Protein AF-A0A2E5VQS2-F1 (afdb_monomer_lite)

Foldseek 3Di:
DQAALCPDPLSVVLCVLDDDADDLALQDPVSLVLQCLQEPPVHHHAPAKDFDAAPVSRHTLARMDRGLCRGQNFDPDPCNSHGDPNSSVSNSVSSNVRCVVRVDDPVVVPDQDFANADPALLSQLQVCLVLQAKEKEQEALDPVLSVLLRVQCRVLCPDPLHPPRYHYHYDNDCVSQPQEAPDDNDGFTWIWQRDNRSRHIYTQDTGDSPQGDPRVNVRVSVSRVPHDGDPDDPVRSVVVCVVVVNDDDRPGDRCNCVVVPDPDDDDD

pLDDT: mean 90.67, std 11.98, range [36.94, 98.88]

Sequence (268 aa):
MDRSFLADQDVIAASRQFVCIRLATYEDAAETRLLKNIFAPGGHLENSVFAMLAPDGTTQLVRPGRSPVWAFGGVRGPGINTQPVASIKKMAHAMRAIARQYPGSKQARSRVAPLPYLSDLRLALNVAAADRQALVVVYSRDARQRRNMEQALSPVAWSDAIVGRAQFVAANDPEHFSAVRGFQARPGFIVIQPGTFGLTGRVISSGDPETTGDQLQKFLSRALGRHQPSRLTYTQHGQAGRRAGARWQSKTPNTDRLNRGRPRRPRR

Secondary structure (DSSP, 8-state):
--BSGGG-HHHHHHHTTS------TTS-HHHHHHHHHHH-TTSPPPS--B--B-TTS-SBSS--BSSTHHHH----S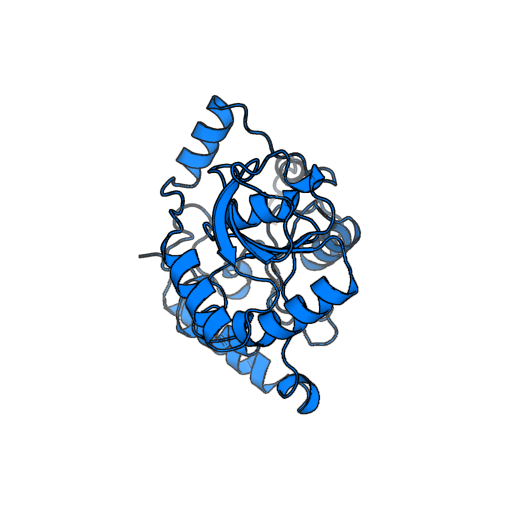TTTTB--HHHHHHHHHHHHHHHHH----HHHHTSPPPP-B-SSHHHHHHHHHHTT-EEEEEE-SSHHHHHHHHHHHHHHHTSTTTTTSEEEEEE--GGGGTTEET--SSSEEEEEEE-TTSS-EEEEEEE-TT--HHHHHHHHHHHHHT-------HHHHHHHHHHTT-----SS---TTGGGGSPPPPP-

Radius of gyration: 19.86 Å; chains: 1; bounding box: 47×36×56 Å

Structure (mmCIF, N/CA/C/O backbone):
data_AF-A0A2E5VQS2-F1
#
_entry.id   AF-A0A2E5VQS2-F1
#
loop_
_atom_site.group_PDB
_atom_site.id
_atom_site.type_symbol
_atom_site.label_atom_id
_atom_site.label_alt_id
_atom_site.label_comp_id
_atom_site.label_asym_id
_atom_site.label_entity_id
_atom_site.label_seq_id
_atom_site.pdbx_PDB_ins_code
_atom_site.Cartn_x
_atom_site.Cartn_y
_atom_site.Cartn_z
_atom_site.occupancy
_atom_site.B_iso_or_equiv
_atom_site.auth_seq_id
_atom_site.auth_comp_id
_atom_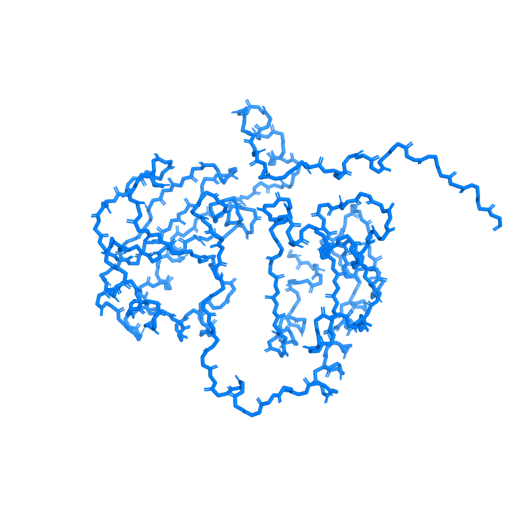site.auth_asym_id
_atom_site.auth_atom_id
_atom_site.pdbx_PDB_model_num
ATOM 1 N N . MET A 1 1 ? -5.901 -12.217 -17.500 1.00 50.94 1 MET A N 1
ATOM 2 C CA . MET A 1 1 ? -5.178 -12.268 -16.210 1.00 50.94 1 MET A CA 1
ATOM 3 C C . MET A 1 1 ? -4.002 -11.310 -16.313 1.00 50.94 1 MET A C 1
ATOM 5 O O . MET A 1 1 ? -3.381 -11.302 -17.371 1.00 50.94 1 MET A O 1
ATOM 9 N N . ASP A 1 2 ? -3.767 -10.459 -15.311 1.00 73.75 2 ASP A N 1
ATOM 10 C CA . ASP A 1 2 ? -2.593 -9.573 -15.304 1.00 73.75 2 ASP A CA 1
ATOM 11 C C . ASP A 1 2 ? -1.318 -10.430 -15.321 1.00 73.75 2 ASP A C 1
ATOM 13 O O . ASP A 1 2 ? -1.211 -11.386 -14.558 1.00 73.75 2 ASP A O 1
ATOM 17 N N . ARG A 1 3 ? -0.401 -10.134 -16.245 1.00 80.19 3 ARG A N 1
ATOM 18 C CA . ARG A 1 3 ? 0.913 -10.784 -16.382 1.00 80.19 3 ARG A CA 1
ATOM 19 C C . ARG A 1 3 ? 2.026 -9.739 -16.261 1.00 80.19 3 ARG A C 1
ATOM 21 O O . ARG A 1 3 ? 3.059 -9.830 -16.926 1.00 80.19 3 ARG A O 1
ATOM 28 N N . SER A 1 4 ? 1.778 -8.680 -15.495 1.00 88.69 4 SER A N 1
ATOM 29 C CA . SER A 1 4 ? 2.795 -7.722 -15.081 1.00 88.69 4 SER A CA 1
ATOM 30 C C . SER A 1 4 ? 3.795 -8.372 -14.118 1.00 88.69 4 SER A C 1
ATOM 32 O O . SER A 1 4 ? 3.515 -9.401 -13.507 1.00 88.69 4 SER A O 1
ATOM 34 N N . PHE A 1 5 ? 4.965 -7.750 -13.950 1.00 92.19 5 PHE A N 1
ATOM 35 C CA . PHE A 1 5 ? 5.983 -8.222 -13.004 1.00 92.19 5 PHE A CA 1
ATOM 36 C C . PHE A 1 5 ? 5.436 -8.427 -11.590 1.00 92.19 5 PHE A C 1
ATOM 38 O O . PHE A 1 5 ? 5.742 -9.423 -10.954 1.00 92.19 5 PHE A O 1
ATOM 45 N N . LEU A 1 6 ? 4.653 -7.468 -11.090 1.00 90.25 6 LEU A N 1
ATOM 46 C CA . LEU A 1 6 ? 4.278 -7.404 -9.675 1.00 90.25 6 LEU A CA 1
ATOM 47 C C . LEU A 1 6 ? 3.054 -8.269 -9.332 1.00 90.25 6 LEU A C 1
ATOM 49 O O . LEU A 1 6 ? 2.729 -8.410 -8.159 1.00 90.25 6 LEU A O 1
ATOM 53 N N . ALA A 1 7 ? 2.389 -8.839 -10.341 1.00 90.06 7 ALA A N 1
ATOM 54 C CA . ALA A 1 7 ? 1.290 -9.788 -10.173 1.00 90.06 7 ALA A CA 1
ATOM 55 C C . ALA A 1 7 ? 1.749 -11.257 -10.261 1.00 90.06 7 ALA A C 1
ATOM 57 O O . ALA A 1 7 ? 0.963 -12.169 -9.995 1.00 90.06 7 ALA A O 1
ATOM 58 N N . ASP A 1 8 ? 3.004 -11.495 -10.650 1.00 94.31 8 ASP A N 1
ATOM 59 C CA . ASP A 1 8 ? 3.559 -12.834 -10.800 1.00 94.31 8 ASP A CA 1
ATOM 60 C C . ASP A 1 8 ? 3.872 -13.486 -9.443 1.00 94.31 8 ASP A C 1
ATOM 62 O O . ASP A 1 8 ? 4.423 -12.852 -8.540 1.00 94.31 8 ASP A O 1
ATOM 66 N N . GLN A 1 9 ? 3.539 -14.771 -9.301 1.00 93.75 9 GLN A N 1
ATOM 67 C CA . GLN A 1 9 ? 3.664 -15.488 -8.029 1.00 93.75 9 GLN A CA 1
ATOM 68 C C . GLN A 1 9 ? 5.121 -15.698 -7.599 1.00 93.75 9 GLN A C 1
ATOM 70 O O . GLN A 1 9 ? 5.411 -15.621 -6.406 1.00 93.75 9 GLN A O 1
ATOM 75 N N . ASP A 1 10 ? 6.051 -15.901 -8.537 1.00 95.06 10 ASP A N 1
ATOM 76 C CA . ASP A 1 10 ? 7.471 -16.043 -8.207 1.00 95.06 10 ASP A CA 1
ATOM 77 C C . ASP A 1 10 ? 8.058 -14.720 -7.711 1.00 95.06 10 ASP A C 1
ATOM 79 O O . ASP A 1 10 ? 8.867 -14.707 -6.775 1.00 95.06 10 ASP A O 1
ATOM 83 N N . VAL A 1 11 ? 7.636 -13.606 -8.316 1.00 96.31 11 VAL A N 1
ATOM 84 C CA . VAL A 1 11 ? 8.027 -12.255 -7.894 1.00 96.31 11 VAL A CA 1
ATOM 85 C C . VAL A 1 11 ? 7.431 -11.917 -6.527 1.00 96.31 11 VAL A C 1
ATOM 87 O O . VAL A 1 11 ? 8.161 -11.430 -5.664 1.00 96.31 11 VAL A O 1
ATOM 90 N N . ILE A 1 12 ? 6.151 -12.224 -6.291 1.00 94.31 12 ILE A N 1
ATOM 91 C CA . ILE A 1 12 ? 5.489 -12.032 -4.989 1.00 94.31 12 ILE A CA 1
ATOM 92 C C . ILE A 1 12 ? 6.167 -12.872 -3.902 1.00 94.31 12 ILE A C 1
ATOM 94 O O . ILE A 1 12 ? 6.431 -12.376 -2.809 1.00 94.31 12 ILE A O 1
ATOM 98 N N . ALA A 1 13 ? 6.486 -14.135 -4.185 1.00 94.00 13 ALA A N 1
ATOM 99 C CA . ALA A 1 13 ? 7.192 -14.988 -3.236 1.00 94.00 13 ALA A CA 1
ATOM 100 C C . ALA A 1 13 ? 8.585 -14.425 -2.915 1.00 94.00 13 ALA A C 1
ATOM 102 O O . ALA A 1 13 ? 8.971 -14.337 -1.748 1.00 94.00 13 ALA A O 1
ATOM 103 N N . ALA A 1 14 ? 9.328 -13.979 -3.934 1.00 95.62 14 ALA A N 1
ATOM 104 C CA . ALA A 1 14 ? 10.640 -13.371 -3.738 1.00 95.62 14 ALA A CA 1
ATOM 105 C C . ALA A 1 14 ? 10.561 -12.041 -2.968 1.00 95.62 14 ALA A C 1
ATOM 107 O O . ALA A 1 14 ? 11.444 -11.757 -2.158 1.00 95.62 14 ALA A O 1
ATOM 108 N N . SER A 1 15 ? 9.507 -11.242 -3.166 1.00 93.94 15 SER A N 1
ATOM 109 C CA . SER A 1 15 ? 9.345 -9.943 -2.502 1.00 93.94 15 SER A CA 1
ATOM 110 C C . SER A 1 15 ? 9.154 -10.057 -0.990 1.00 93.94 15 SER A C 1
ATOM 112 O O . SER A 1 15 ? 9.413 -9.091 -0.284 1.00 93.94 15 SER A O 1
ATOM 114 N N . ARG A 1 16 ? 8.773 -11.231 -0.462 1.00 91.19 16 ARG A N 1
ATOM 115 C CA . ARG A 1 16 ? 8.665 -11.480 0.990 1.00 91.19 16 ARG A CA 1
ATOM 116 C C . ARG A 1 16 ? 9.990 -11.368 1.739 1.00 91.19 16 ARG A C 1
ATOM 118 O O . ARG A 1 16 ? 9.983 -11.230 2.954 1.00 91.19 16 ARG A O 1
ATOM 125 N N . GLN A 1 17 ? 11.112 -11.422 1.026 1.00 91.31 17 GLN A N 1
ATOM 126 C CA . GLN A 1 17 ? 12.448 -11.231 1.593 1.00 91.31 17 GLN A CA 1
ATOM 127 C C . GLN A 1 17 ? 12.911 -9.765 1.544 1.00 91.31 17 GLN A C 1
ATOM 129 O O . GLN A 1 17 ? 14.060 -9.472 1.865 1.00 91.31 17 GLN A O 1
ATOM 134 N N . PHE A 1 18 ? 12.039 -8.846 1.122 1.00 92.00 18 PHE A N 1
ATOM 135 C CA . PHE A 1 18 ? 12.337 -7.427 0.971 1.00 92.00 18 PHE A CA 1
ATOM 136 C C . PHE A 1 18 ? 11.405 -6.579 1.831 1.00 92.00 18 PHE A C 1
ATOM 138 O O . PHE A 1 18 ? 10.239 -6.910 2.039 1.00 92.00 18 PHE A O 1
ATOM 145 N N . VAL A 1 19 ? 11.902 -5.415 2.248 1.00 90.25 19 VAL A N 1
ATOM 146 C CA . VAL A 1 19 ? 11.033 -4.315 2.669 1.00 90.25 19 VAL A CA 1
ATOM 147 C C . VAL A 1 19 ? 10.506 -3.644 1.402 1.00 90.25 19 VAL A C 1
ATOM 149 O O . VAL A 1 19 ? 11.249 -2.978 0.682 1.00 90.25 19 VAL A O 1
ATOM 152 N N . CYS A 1 20 ? 9.226 -3.850 1.097 1.00 91.56 20 CYS A N 1
ATOM 153 C CA . CYS A 1 20 ? 8.567 -3.209 -0.037 1.00 91.56 20 CYS A CA 1
ATOM 154 C C . CYS A 1 20 ? 7.944 -1.879 0.396 1.00 91.56 20 CYS A C 1
ATOM 156 O O . CYS A 1 20 ? 7.087 -1.854 1.276 1.00 91.56 20 CYS A O 1
ATOM 158 N N . ILE A 1 21 ? 8.345 -0.783 -0.250 1.00 90.06 21 ILE A N 1
ATOM 159 C CA . ILE A 1 21 ? 7.853 0.564 0.059 1.00 90.06 21 ILE A CA 1
ATOM 160 C C . ILE A 1 21 ? 6.911 1.018 -1.055 1.00 90.06 21 ILE A C 1
ATOM 162 O O . ILE A 1 21 ? 7.300 1.103 -2.223 1.00 90.06 21 ILE A O 1
ATOM 166 N N . ARG A 1 22 ? 5.662 1.325 -0.692 1.00 89.56 22 ARG A N 1
ATOM 167 C CA . ARG A 1 22 ? 4.705 1.983 -1.584 1.00 89.56 22 ARG A CA 1
ATOM 168 C C . ARG A 1 22 ? 4.979 3.483 -1.565 1.00 89.56 22 ARG A C 1
ATOM 170 O O . ARG A 1 22 ? 4.717 4.138 -0.567 1.00 89.56 22 ARG A O 1
ATOM 177 N N . LEU A 1 23 ? 5.477 4.011 -2.678 1.00 90.06 23 LEU A N 1
ATOM 178 C CA . LEU A 1 23 ? 5.760 5.441 -2.810 1.00 90.06 23 LEU A CA 1
ATOM 179 C C . LEU A 1 23 ? 4.467 6.259 -2.804 1.00 90.06 23 LEU A C 1
ATOM 181 O O . LEU A 1 23 ? 3.504 5.874 -3.475 1.00 90.06 23 LEU A O 1
ATOM 185 N N . ALA A 1 24 ? 4.470 7.401 -2.126 1.00 89.12 24 ALA A N 1
ATOM 186 C CA . ALA A 1 24 ? 3.387 8.381 -2.146 1.00 89.12 24 ALA A CA 1
ATOM 187 C C . ALA A 1 24 ? 3.849 9.644 -2.886 1.00 89.12 24 ALA A C 1
ATOM 189 O O . ALA A 1 24 ? 3.917 10.741 -2.334 1.00 89.12 24 ALA A O 1
ATOM 190 N N . THR A 1 25 ? 4.200 9.470 -4.163 1.00 86.38 25 THR A N 1
ATOM 191 C CA . THR A 1 25 ? 4.884 10.501 -4.947 1.00 86.38 25 THR A CA 1
ATOM 192 C C . THR A 1 25 ? 4.131 11.830 -4.923 1.00 86.38 25 THR A C 1
ATOM 194 O O . THR A 1 25 ? 2.934 11.887 -5.195 1.00 86.38 25 THR A O 1
ATOM 197 N N . TYR A 1 26 ? 4.876 12.901 -4.639 1.00 90.75 26 TYR A N 1
ATOM 198 C CA . TYR A 1 26 ? 4.397 14.270 -4.443 1.00 90.75 26 TYR A CA 1
ATOM 199 C C . TYR A 1 26 ? 3.633 14.546 -3.137 1.00 90.75 26 TYR A C 1
ATOM 201 O O . TYR A 1 26 ? 3.193 15.679 -2.939 1.00 90.75 26 TYR A O 1
ATOM 209 N N . GLU A 1 27 ? 3.510 13.587 -2.222 1.00 93.50 27 GLU A N 1
ATOM 210 C CA . GLU A 1 27 ? 2.835 13.788 -0.930 1.00 93.50 27 GLU A CA 1
ATOM 211 C C . GLU A 1 27 ? 3.801 14.132 0.207 1.00 93.50 27 GLU A C 1
ATOM 213 O O . GLU A 1 27 ? 3.378 14.686 1.218 1.00 93.50 27 GLU A O 1
ATOM 218 N N . ASP A 1 28 ? 5.098 13.874 0.029 1.00 92.69 28 ASP A N 1
ATOM 219 C CA . ASP A 1 28 ? 6.142 14.260 0.974 1.00 92.69 28 ASP A CA 1
ATOM 220 C C . ASP A 1 28 ? 7.368 14.849 0.257 1.00 92.69 28 ASP A C 1
ATOM 222 O O . ASP A 1 28 ? 7.822 14.362 -0.787 1.00 92.69 28 ASP A O 1
ATOM 226 N N . ALA A 1 29 ? 7.912 15.933 0.812 1.00 91.25 29 ALA A N 1
ATOM 227 C CA . ALA A 1 29 ? 9.032 16.647 0.209 1.00 91.25 29 ALA A CA 1
ATOM 228 C C . ALA A 1 29 ? 10.364 15.892 0.363 1.00 91.25 29 ALA A C 1
ATOM 230 O O . ALA A 1 29 ? 11.220 15.988 -0.521 1.00 91.25 29 ALA A O 1
ATOM 231 N N . ALA A 1 30 ? 10.559 15.152 1.459 1.00 92.00 30 ALA A N 1
ATOM 232 C CA . ALA A 1 30 ? 11.761 14.352 1.670 1.00 92.00 30 ALA A CA 1
ATOM 233 C C . ALA A 1 30 ? 11.760 13.110 0.767 1.00 92.00 30 ALA A C 1
ATOM 235 O O . ALA A 1 30 ? 12.761 12.869 0.090 1.00 92.00 30 ALA A O 1
ATOM 236 N N . GLU A 1 31 ? 10.627 12.407 0.655 1.00 90.81 31 GLU A N 1
ATOM 237 C CA . GLU A 1 31 ? 10.431 11.318 -0.310 1.00 90.81 31 GLU A CA 1
ATOM 238 C C . GLU A 1 31 ? 10.684 11.827 -1.734 1.00 90.81 31 GLU A C 1
ATOM 240 O O . GLU A 1 31 ? 11.472 11.246 -2.477 1.00 90.81 31 GLU A O 1
ATOM 245 N N . THR A 1 32 ? 10.112 12.980 -2.097 1.00 89.69 32 THR A N 1
ATOM 246 C CA . THR A 1 32 ? 10.328 13.602 -3.413 1.00 89.69 32 THR A CA 1
ATOM 247 C C . THR A 1 32 ? 11.816 13.823 -3.702 1.00 89.69 32 THR A C 1
ATOM 249 O O . THR A 1 32 ? 12.286 13.494 -4.792 1.00 89.69 32 THR A O 1
ATOM 252 N N . ARG A 1 33 ? 12.587 14.355 -2.742 1.00 89.62 33 ARG A N 1
ATOM 253 C CA . ARG A 1 33 ? 14.040 14.550 -2.904 1.00 89.62 33 ARG A CA 1
ATOM 254 C C . ARG A 1 33 ? 14.783 13.224 -3.061 1.00 89.62 33 ARG A C 1
ATOM 256 O O . ARG A 1 33 ? 15.612 13.107 -3.961 1.00 89.62 33 ARG A O 1
ATOM 263 N N . LEU A 1 34 ? 14.458 12.230 -2.237 1.00 90.25 34 LEU A N 1
ATOM 264 C CA . LEU A 1 34 ? 15.060 10.900 -2.309 1.00 90.25 34 LEU A CA 1
ATOM 265 C C . LEU A 1 34 ? 14.818 10.251 -3.679 1.00 90.25 34 LEU A C 1
ATOM 267 O O . LEU A 1 34 ? 15.758 9.807 -4.336 1.00 90.25 34 LEU A O 1
ATOM 271 N N . LEU A 1 35 ? 13.573 10.261 -4.157 1.00 90.38 35 LEU A N 1
ATOM 272 C CA . LEU A 1 35 ? 13.204 9.664 -5.440 1.00 90.38 35 LEU A CA 1
ATOM 273 C C . LEU A 1 35 ? 13.877 10.357 -6.631 1.00 90.38 35 LEU A C 1
ATOM 275 O O . LEU A 1 35 ? 14.270 9.688 -7.591 1.00 90.38 35 LEU A O 1
ATOM 279 N N . LYS A 1 36 ? 14.071 11.681 -6.560 1.00 88.69 36 LYS A N 1
ATOM 280 C CA . LYS A 1 36 ? 14.864 12.414 -7.558 1.00 88.69 36 LYS A CA 1
ATOM 281 C C . LYS A 1 36 ? 16.308 11.934 -7.579 1.00 88.69 36 LYS A C 1
ATOM 283 O O . LYS A 1 36 ? 16.824 11.680 -8.660 1.00 88.69 36 LYS A O 1
ATOM 288 N N . ASN A 1 37 ? 16.937 11.752 -6.422 1.00 87.81 37 ASN A N 1
ATOM 289 C CA . ASN A 1 37 ? 18.318 11.267 -6.359 1.00 87.81 37 ASN A CA 1
ATOM 290 C C . ASN A 1 37 ? 18.464 9.841 -6.911 1.00 87.81 37 ASN A C 1
ATOM 292 O O . ASN A 1 37 ? 19.500 9.508 -7.476 1.00 87.81 37 ASN A O 1
ATOM 296 N N . ILE A 1 38 ? 17.421 9.015 -6.801 1.00 88.62 38 ILE A N 1
ATOM 297 C CA . ILE A 1 38 ? 17.436 7.644 -7.319 1.00 88.62 38 ILE A CA 1
ATOM 298 C C . ILE A 1 38 ? 17.288 7.606 -8.846 1.00 88.62 38 ILE A C 1
ATOM 300 O O . ILE A 1 38 ? 18.055 6.917 -9.515 1.00 88.62 38 ILE A O 1
ATOM 304 N N . PHE A 1 39 ? 16.297 8.304 -9.410 1.00 84.38 39 PHE A N 1
ATOM 305 C CA . PHE A 1 39 ? 15.898 8.104 -10.813 1.00 84.38 39 PHE A CA 1
ATOM 306 C C . PHE A 1 39 ? 15.994 9.352 -11.704 1.00 84.38 39 PHE A C 1
ATOM 308 O O . PHE A 1 39 ? 16.082 9.225 -12.924 1.00 84.38 39 PHE A O 1
ATOM 315 N N . ALA A 1 40 ? 16.027 10.555 -11.134 1.00 80.06 40 ALA A N 1
ATOM 316 C CA . ALA A 1 40 ? 16.124 11.799 -11.896 1.00 80.06 40 ALA A CA 1
ATOM 317 C C . ALA A 1 40 ? 17.138 12.807 -11.307 1.00 80.06 40 ALA A C 1
ATOM 319 O O . ALA A 1 40 ? 16.746 13.948 -11.021 1.00 80.06 40 ALA A O 1
ATOM 320 N N . PRO A 1 41 ? 18.433 12.450 -11.134 1.00 75.62 41 PRO A N 1
ATOM 321 C CA . PRO A 1 41 ? 19.441 13.405 -10.671 1.00 75.62 41 PRO A CA 1
ATOM 322 C C . PRO A 1 41 ? 19.500 14.626 -11.600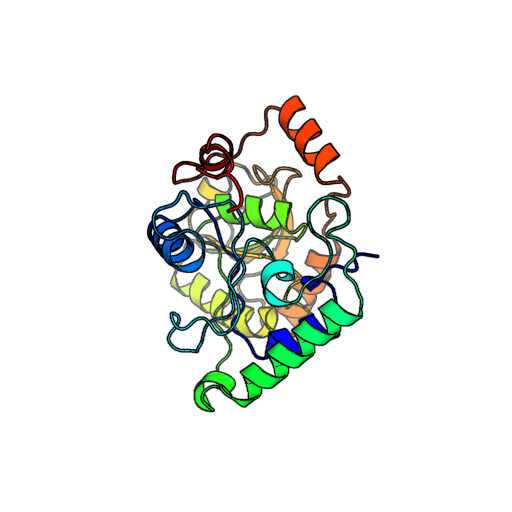 1.00 75.62 41 PRO A C 1
ATOM 324 O O . PRO A 1 41 ? 19.626 14.487 -12.816 1.00 75.62 41 PRO A O 1
ATOM 327 N N . GLY A 1 42 ? 19.342 15.831 -11.044 1.00 73.56 42 GLY A N 1
ATOM 328 C CA . GLY A 1 42 ? 19.294 17.080 -11.824 1.00 73.56 42 GLY A CA 1
ATOM 329 C C . GLY A 1 42 ? 18.058 17.247 -12.731 1.00 73.56 42 GLY A C 1
ATOM 330 O O . GLY A 1 42 ? 18.007 18.170 -13.545 1.00 73.56 42 GLY A O 1
ATOM 331 N N . GLY A 1 43 ? 17.061 16.362 -12.623 1.00 79.00 43 GLY A N 1
ATOM 332 C CA . GLY A 1 43 ? 15.820 16.389 -13.401 1.00 79.00 43 GLY A CA 1
ATOM 333 C C . GLY A 1 43 ? 14.576 16.722 -12.573 1.00 79.00 43 GLY A C 1
ATOM 334 O O . GLY A 1 43 ? 14.647 17.047 -11.384 1.00 79.00 43 GLY A O 1
ATOM 335 N N . HIS A 1 44 ? 13.409 16.629 -13.213 1.00 82.19 44 HIS A N 1
ATOM 336 C CA . HIS A 1 44 ? 12.119 16.635 -12.523 1.00 82.19 44 HIS A CA 1
ATOM 337 C C . HIS A 1 44 ? 11.734 15.217 -12.102 1.00 82.19 44 HIS A C 1
ATOM 339 O O . HIS A 1 44 ? 12.021 14.262 -12.826 1.00 82.19 44 HIS A O 1
ATOM 345 N N . LEU A 1 45 ? 11.083 15.093 -10.942 1.00 82.88 45 LEU A N 1
ATOM 346 C CA . LEU A 1 45 ? 10.583 13.807 -10.472 1.00 82.88 45 LEU A CA 1
ATOM 347 C C . LEU A 1 45 ? 9.454 13.338 -11.386 1.00 82.88 45 LEU A C 1
ATOM 349 O O . LEU A 1 45 ? 8.562 14.113 -11.726 1.00 82.88 45 LEU A O 1
ATOM 353 N N . GLU A 1 46 ? 9.471 12.062 -11.734 1.00 79.62 46 GLU A N 1
ATOM 354 C CA . GLU A 1 46 ? 8.400 11.427 -12.492 1.00 79.62 46 GLU A CA 1
ATOM 355 C C . GLU A 1 46 ? 7.466 10.662 -11.557 1.00 79.62 46 GLU A C 1
ATOM 357 O O . GLU A 1 46 ? 7.874 10.206 -10.490 1.00 79.62 46 GLU A O 1
ATOM 362 N N . ASN A 1 47 ? 6.215 10.474 -11.977 1.00 76.81 47 ASN A N 1
ATOM 363 C CA . ASN A 1 47 ? 5.152 9.901 -11.139 1.00 76.81 47 ASN A CA 1
ATOM 364 C C . ASN A 1 47 ? 5.325 8.394 -10.825 1.00 76.81 47 ASN A C 1
ATOM 366 O O . ASN A 1 47 ? 4.397 7.724 -10.378 1.00 76.81 47 ASN A O 1
ATOM 370 N N . SER A 1 48 ? 6.468 7.793 -11.160 1.00 83.56 48 SER A N 1
ATOM 371 C CA . SER A 1 48 ? 6.760 6.386 -10.875 1.00 83.56 48 SER A CA 1
ATOM 372 C C . SER A 1 48 ? 8.264 6.173 -10.807 1.00 83.56 48 SER A C 1
ATOM 374 O O . SER A 1 48 ? 8.978 6.537 -11.742 1.00 83.56 48 SER A O 1
ATOM 376 N N . VAL A 1 49 ? 8.721 5.530 -9.735 1.00 90.62 49 VAL A N 1
ATOM 377 C CA . VAL A 1 49 ? 10.107 5.098 -9.559 1.00 90.62 49 VAL A CA 1
ATOM 378 C C . VAL A 1 49 ? 10.114 3.637 -9.127 1.00 90.62 49 VAL A C 1
ATOM 380 O O . VAL A 1 49 ? 9.356 3.223 -8.256 1.00 90.62 49 VAL A O 1
ATOM 383 N N . PHE A 1 50 ? 10.981 2.860 -9.757 1.00 93.69 50 PHE A N 1
ATOM 384 C CA . PHE A 1 50 ? 11.333 1.502 -9.392 1.00 93.69 50 PHE A CA 1
ATOM 385 C C . PHE A 1 50 ? 12.835 1.458 -9.137 1.00 93.69 50 PHE A C 1
ATOM 387 O O . PHE A 1 50 ? 13.624 1.867 -9.993 1.00 93.69 50 PHE A O 1
ATOM 394 N N . ALA A 1 51 ? 13.215 0.935 -7.979 1.00 95.31 51 ALA A N 1
ATOM 395 C CA . ALA A 1 51 ? 14.590 0.653 -7.612 1.00 95.31 51 ALA A CA 1
ATOM 396 C C . ALA A 1 51 ? 14.617 -0.520 -6.629 1.00 95.31 51 ALA A C 1
ATOM 398 O O . ALA A 1 51 ? 13.629 -0.801 -5.951 1.00 95.31 51 ALA A O 1
ATOM 399 N N . MET A 1 52 ? 15.763 -1.186 -6.548 1.00 96.75 52 MET A N 1
ATOM 400 C CA . MET A 1 52 ? 16.088 -2.112 -5.468 1.00 96.75 52 MET A CA 1
ATOM 401 C C . MET A 1 52 ? 17.365 -1.593 -4.831 1.00 96.75 52 MET A C 1
ATOM 403 O O . MET A 1 52 ? 18.337 -1.347 -5.547 1.00 96.75 52 MET A O 1
ATOM 407 N N . LEU A 1 53 ? 17.332 -1.374 -3.522 1.00 95.69 53 LEU A N 1
ATOM 408 C CA . LEU A 1 53 ? 18.423 -0.760 -2.774 1.00 95.69 53 LEU A CA 1
ATOM 409 C C . LEU A 1 53 ? 19.014 -1.773 -1.794 1.00 95.69 53 LEU A C 1
ATOM 411 O O . LEU A 1 53 ? 18.315 -2.689 -1.352 1.00 95.69 53 LEU A O 1
ATOM 415 N N . ALA A 1 54 ? 20.292 -1.611 -1.466 1.00 95.31 54 ALA A N 1
ATOM 416 C CA . ALA A 1 54 ? 20.922 -2.348 -0.382 1.00 95.31 54 ALA A CA 1
ATOM 417 C C . ALA A 1 54 ? 20.328 -1.922 0.977 1.00 95.31 54 ALA A C 1
ATOM 419 O O . ALA A 1 54 ? 19.612 -0.918 1.057 1.00 95.31 54 ALA A O 1
ATOM 420 N N . PRO A 1 55 ? 20.619 -2.653 2.071 1.00 92.12 55 PRO A N 1
ATOM 421 C CA . PRO A 1 55 ? 20.112 -2.312 3.403 1.00 92.12 55 PRO A CA 1
ATOM 422 C C . PRO A 1 55 ? 20.511 -0.920 3.918 1.00 92.12 55 PRO A C 1
ATOM 424 O O . PRO A 1 55 ? 19.871 -0.417 4.835 1.00 92.12 55 PRO A O 1
ATOM 427 N N . ASP A 1 56 ? 21.532 -0.292 3.329 1.00 91.19 56 ASP A N 1
ATOM 428 C CA . ASP A 1 56 ? 21.920 1.099 3.598 1.00 91.19 56 ASP A CA 1
ATOM 429 C C . ASP A 1 56 ? 20.916 2.142 3.062 1.00 91.19 56 ASP A C 1
ATOM 431 O O . ASP A 1 56 ? 21.067 3.335 3.317 1.00 91.19 56 ASP A O 1
ATOM 435 N N . GLY A 1 57 ? 19.909 1.713 2.292 1.00 89.19 57 GLY A N 1
ATOM 436 C CA . GLY A 1 57 ? 18.878 2.573 1.718 1.00 89.19 57 GLY A CA 1
ATOM 437 C C . GLY A 1 57 ? 19.363 3.504 0.604 1.00 89.19 57 GLY A C 1
ATOM 438 O O . GLY A 1 57 ? 18.610 4.386 0.196 1.00 89.19 57 GLY A O 1
ATOM 439 N N . THR A 1 58 ? 20.590 3.337 0.102 1.00 89.44 58 THR A N 1
ATOM 440 C CA . THR A 1 58 ? 21.208 4.265 -0.864 1.00 89.44 58 THR A CA 1
ATOM 441 C C . THR A 1 58 ? 21.900 3.557 -2.027 1.00 89.44 58 THR A C 1
ATOM 443 O O . THR A 1 58 ? 21.793 4.023 -3.165 1.00 89.44 58 THR A O 1
ATOM 446 N N . THR A 1 59 ? 22.544 2.412 -1.794 1.00 94.00 59 THR A N 1
ATOM 447 C CA . THR A 1 59 ? 23.249 1.664 -2.840 1.00 94.00 59 THR A CA 1
ATOM 448 C C . THR A 1 59 ? 22.253 0.992 -3.779 1.00 94.00 59 THR A C 1
ATOM 450 O O . THR A 1 59 ? 21.467 0.139 -3.372 1.00 94.00 59 THR A O 1
ATOM 453 N N . GLN A 1 60 ? 22.289 1.354 -5.061 1.00 95.56 60 GLN A N 1
ATOM 454 C CA . GLN A 1 60 ? 21.409 0.782 -6.082 1.00 95.56 60 GLN A CA 1
ATOM 455 C C . GLN A 1 60 ? 21.891 -0.613 -6.496 1.00 95.56 60 GLN A C 1
ATOM 457 O O . GLN A 1 60 ? 22.991 -0.771 -7.015 1.00 95.56 60 GLN A O 1
ATOM 462 N N . LEU A 1 61 ? 21.042 -1.625 -6.315 1.00 97.12 61 LEU A N 1
ATOM 463 C CA . LEU A 1 61 ? 21.332 -3.021 -6.673 1.00 97.12 61 LEU A CA 1
ATOM 464 C C . LEU A 1 61 ? 20.876 -3.387 -8.088 1.00 97.12 61 LEU A C 1
ATOM 466 O O . LEU A 1 61 ? 21.289 -4.401 -8.646 1.00 97.12 61 LEU A O 1
ATOM 470 N N . VAL A 1 62 ? 19.998 -2.572 -8.671 1.00 96.62 62 VAL A N 1
ATOM 471 C CA . VAL A 1 62 ? 19.532 -2.706 -10.053 1.00 96.62 62 VAL A CA 1
ATOM 472 C C . VAL A 1 62 ? 19.398 -1.328 -10.679 1.00 96.62 62 VAL A C 1
ATOM 474 O O . VAL A 1 62 ? 19.237 -0.333 -9.974 1.00 96.62 62 VAL A O 1
ATOM 477 N N . ARG A 1 63 ? 19.391 -1.270 -12.015 1.00 95.06 63 ARG A N 1
ATOM 478 C CA . ARG A 1 63 ? 19.160 -0.019 -12.741 1.00 95.06 63 ARG A CA 1
ATOM 479 C C . ARG A 1 63 ? 17.794 0.581 -12.357 1.00 95.06 63 ARG A C 1
ATOM 481 O O . ARG A 1 63 ? 16.775 -0.048 -12.664 1.00 95.06 63 ARG A O 1
ATOM 488 N N . PRO A 1 64 ? 17.744 1.787 -11.763 1.00 93.38 64 PRO A N 1
ATOM 489 C CA . PRO A 1 64 ? 16.487 2.440 -11.438 1.00 93.38 64 PRO A CA 1
ATOM 490 C C . PRO A 1 64 ? 15.757 2.885 -12.708 1.00 93.38 64 PRO A C 1
ATOM 492 O O . PRO A 1 64 ? 16.348 3.091 -13.774 1.00 93.38 64 PRO A O 1
ATOM 495 N N . GLY A 1 65 ? 14.441 3.022 -12.601 1.00 91.25 65 GLY A N 1
ATOM 496 C CA . GLY A 1 65 ? 13.580 3.298 -13.741 1.00 91.25 65 GLY A CA 1
ATOM 497 C C . GLY A 1 65 ? 12.179 3.722 -13.341 1.00 91.25 65 GLY A C 1
ATOM 498 O O . GLY A 1 65 ? 11.853 3.780 -12.164 1.00 91.25 65 GLY A O 1
ATOM 499 N N . ARG A 1 66 ? 11.299 3.906 -14.328 1.00 87.38 66 ARG A N 1
ATOM 500 C CA . ARG A 1 66 ? 9.852 4.057 -14.071 1.00 87.38 66 ARG A CA 1
ATOM 501 C C . ARG A 1 66 ? 9.134 2.737 -13.788 1.00 87.38 66 ARG A C 1
ATOM 503 O O . ARG A 1 66 ? 7.968 2.739 -13.413 1.00 87.38 66 ARG A O 1
ATOM 510 N N . SER A 1 67 ? 9.780 1.611 -14.084 1.00 89.94 67 SER A N 1
ATOM 511 C CA . SER A 1 67 ? 9.210 0.271 -13.954 1.00 89.94 67 SER A CA 1
ATOM 512 C C . SER A 1 67 ? 10.316 -0.791 -13.944 1.00 89.94 67 SER A C 1
ATOM 514 O O . SER A 1 67 ? 11.430 -0.504 -14.402 1.00 89.94 67 SER A O 1
ATOM 516 N N . PRO A 1 68 ? 10.013 -2.037 -13.529 1.00 94.44 68 PRO A N 1
ATOM 517 C CA . PRO A 1 68 ? 10.987 -3.133 -13.542 1.00 94.44 68 PRO A CA 1
ATOM 518 C C . PRO A 1 68 ? 11.601 -3.420 -14.922 1.00 94.44 68 PRO A C 1
ATOM 520 O O . PRO A 1 68 ? 12.716 -3.930 -15.012 1.00 94.44 68 PRO A O 1
ATOM 523 N N . VAL A 1 69 ? 10.934 -3.013 -16.010 1.00 94.50 69 VAL A N 1
ATOM 524 C CA . VAL A 1 69 ? 11.422 -3.162 -17.395 1.00 94.50 69 VAL A CA 1
ATOM 525 C C . VAL A 1 69 ? 12.789 -2.505 -17.612 1.00 94.50 69 VAL A C 1
ATOM 527 O O . VAL A 1 69 ? 13.555 -2.915 -18.482 1.00 94.50 69 VAL A O 1
ATOM 530 N N . TRP A 1 70 ? 13.117 -1.469 -16.838 1.00 92.56 70 TRP A N 1
ATOM 531 C CA . TRP A 1 70 ? 14.409 -0.790 -16.932 1.00 92.56 70 TRP A CA 1
ATOM 532 C C . TRP A 1 70 ? 15.576 -1.653 -16.447 1.00 92.56 70 TRP A C 1
ATOM 534 O O . TRP A 1 70 ? 16.660 -1.559 -17.022 1.00 92.56 70 TRP A O 1
ATOM 544 N N . ALA A 1 71 ? 15.346 -2.510 -15.453 1.00 95.88 71 ALA A N 1
ATOM 545 C CA . ALA A 1 71 ? 16.342 -3.433 -14.917 1.00 95.88 71 ALA A CA 1
ATOM 546 C C . ALA A 1 71 ? 16.307 -4.803 -15.617 1.00 95.88 71 ALA A C 1
ATOM 548 O O . ALA A 1 71 ? 17.348 -5.406 -15.881 1.00 95.88 71 ALA A O 1
ATOM 549 N N . PHE A 1 72 ? 15.112 -5.298 -15.946 1.00 96.81 72 PHE A N 1
ATOM 550 C CA . PHE A 1 72 ? 14.910 -6.699 -16.334 1.00 96.81 72 PHE A CA 1
ATOM 551 C C . PHE A 1 72 ? 14.475 -6.899 -17.795 1.00 96.81 72 PHE A C 1
ATOM 553 O O . PHE A 1 72 ? 14.295 -8.037 -18.232 1.00 96.81 72 PHE A O 1
ATOM 560 N N . GLY A 1 73 ? 14.370 -5.819 -18.576 1.00 94.75 73 GLY A N 1
ATOM 561 C CA . GLY A 1 73 ? 13.852 -5.861 -19.946 1.00 94.75 73 GLY A CA 1
ATOM 562 C C . GLY A 1 73 ? 12.342 -6.112 -19.986 1.00 94.75 73 GLY A C 1
ATOM 563 O O . GLY A 1 73 ? 11.693 -6.174 -18.948 1.00 94.75 73 GLY A O 1
ATOM 564 N N . GLY A 1 74 ? 11.768 -6.218 -21.183 1.00 93.88 74 GLY A N 1
ATOM 565 C CA . GLY A 1 74 ? 10.331 -6.442 -21.372 1.00 93.88 74 GLY A CA 1
ATOM 566 C C . GLY A 1 74 ? 9.631 -5.314 -22.130 1.00 93.88 74 GLY A C 1
ATOM 567 O O . GLY A 1 74 ? 10.264 -4.534 -22.843 1.00 93.88 74 GLY A O 1
ATOM 568 N N . VAL A 1 75 ? 8.309 -5.241 -21.984 1.00 91.44 75 VAL A N 1
ATOM 569 C CA . VAL A 1 75 ? 7.439 -4.348 -22.764 1.00 91.44 75 VAL A CA 1
ATOM 570 C C . VAL A 1 75 ? 7.217 -3.031 -22.022 1.00 91.44 75 VAL A C 1
ATOM 572 O O . VAL A 1 75 ? 6.811 -3.017 -20.858 1.00 91.44 75 VAL A O 1
ATOM 575 N N . ARG A 1 76 ? 7.457 -1.905 -22.708 1.00 87.56 76 ARG A N 1
ATOM 576 C CA . ARG A 1 76 ? 7.178 -0.541 -22.221 1.00 87.56 76 ARG A CA 1
ATOM 577 C C . ARG A 1 76 ? 5.916 0.009 -22.888 1.00 87.56 76 ARG A C 1
ATOM 579 O O . ARG A 1 76 ? 5.700 -0.227 -24.068 1.00 87.56 76 ARG A O 1
ATOM 586 N N . GLY A 1 77 ? 5.151 0.831 -22.168 1.00 79.81 77 GLY A N 1
ATOM 587 C CA . GLY A 1 77 ? 3.988 1.525 -22.733 1.00 79.81 77 GLY A CA 1
ATOM 588 C C . GLY A 1 77 ? 2.760 0.614 -22.877 1.00 79.81 77 GLY A C 1
ATOM 589 O O . GLY A 1 77 ? 2.480 -0.156 -21.954 1.00 79.81 77 GLY A O 1
ATOM 590 N N . PRO A 1 78 ? 1.986 0.712 -23.977 1.00 77.06 78 PRO A N 1
ATOM 591 C CA . PRO A 1 78 ? 0.863 -0.190 -24.226 1.00 77.06 78 PRO A CA 1
ATOM 592 C C . PRO A 1 78 ? 1.299 -1.659 -24.119 1.00 77.06 78 PRO A C 1
ATOM 594 O O . PRO A 1 78 ? 2.320 -2.047 -24.674 1.00 77.06 78 PRO A O 1
ATOM 597 N N . GLY A 1 79 ? 0.550 -2.468 -23.365 1.00 77.06 79 GLY A N 1
ATOM 598 C CA . GLY A 1 79 ? 0.909 -3.868 -23.104 1.00 77.06 79 GLY A CA 1
ATOM 599 C C . GLY A 1 79 ? 1.804 -4.100 -21.880 1.00 77.06 79 GLY A C 1
ATOM 600 O O . GLY A 1 79 ? 2.149 -5.242 -21.607 1.00 77.06 79 GLY A O 1
ATOM 601 N N . ILE A 1 80 ? 2.126 -3.072 -21.079 1.00 82.00 80 ILE A N 1
ATOM 602 C CA . ILE A 1 80 ? 2.937 -3.229 -19.850 1.00 82.00 80 ILE A CA 1
ATOM 603 C C . ILE A 1 80 ? 2.363 -4.244 -18.838 1.00 82.00 80 ILE A C 1
ATOM 605 O O . ILE A 1 80 ? 3.117 -4.820 -18.055 1.00 82.00 80 ILE A O 1
ATOM 609 N N . ASN A 1 81 ? 1.056 -4.517 -18.894 1.00 83.38 81 ASN A N 1
ATOM 610 C CA . ASN A 1 81 ? 0.373 -5.527 -18.073 1.00 83.38 81 ASN A CA 1
ATOM 611 C C . ASN A 1 81 ? 0.600 -6.968 -18.576 1.00 83.38 81 ASN A C 1
ATOM 613 O O . ASN A 1 81 ? -0.045 -7.914 -18.126 1.00 83.38 81 ASN A O 1
ATOM 617 N N . THR A 1 82 ? 1.456 -7.160 -19.578 1.00 90.50 82 THR A N 1
ATOM 618 C CA . THR A 1 82 ? 1.829 -8.471 -20.106 1.00 90.50 82 THR A CA 1
ATOM 619 C C . THR A 1 82 ? 3.310 -8.462 -20.439 1.00 90.50 82 THR A C 1
ATOM 621 O O . THR A 1 82 ? 3.735 -7.983 -21.487 1.00 90.50 82 THR A O 1
ATOM 624 N N . GLN A 1 83 ? 4.109 -8.966 -19.505 1.00 94.56 83 GLN A N 1
ATOM 625 C CA . GLN A 1 83 ? 5.559 -9.005 -19.633 1.00 94.56 83 GLN A CA 1
ATOM 626 C C . GLN A 1 83 ? 6.023 -10.363 -20.166 1.00 94.56 83 GLN A C 1
ATOM 628 O O . GLN A 1 83 ? 5.373 -11.381 -19.907 1.00 94.56 83 GLN A O 1
ATOM 633 N N . PRO A 1 84 ? 7.150 -10.419 -20.899 1.00 95.50 84 PRO A N 1
ATOM 634 C CA . PRO A 1 84 ? 7.729 -11.689 -21.310 1.00 95.50 84 PRO A CA 1
ATOM 635 C C . PRO A 1 84 ? 8.079 -12.539 -20.087 1.00 95.50 84 PRO A C 1
ATOM 637 O O . PRO A 1 84 ? 8.711 -12.052 -19.147 1.00 95.50 84 PRO A O 1
ATOM 640 N N . VAL A 1 85 ? 7.740 -13.830 -20.130 1.00 95.31 85 VAL A N 1
ATOM 641 C CA . VAL A 1 85 ? 8.029 -14.782 -19.040 1.00 95.31 85 VAL A CA 1
ATOM 642 C C . VAL A 1 85 ? 9.518 -14.779 -18.678 1.00 95.31 85 VAL A C 1
ATOM 644 O O . VAL A 1 85 ? 9.868 -14.821 -17.503 1.00 95.31 85 VAL A O 1
ATOM 647 N N . ALA A 1 86 ? 10.406 -14.657 -19.670 1.00 96.56 86 ALA A N 1
ATOM 648 C CA . ALA A 1 86 ? 11.848 -14.566 -19.445 1.00 96.56 86 ALA A CA 1
ATOM 649 C C . ALA A 1 86 ? 12.245 -13.344 -18.592 1.00 96.56 86 ALA A C 1
ATOM 651 O O . ALA A 1 86 ? 13.078 -13.466 -17.696 1.00 96.56 86 ALA A O 1
ATOM 652 N N . SER A 1 87 ? 11.624 -12.181 -18.819 1.00 96.62 87 SER A N 1
ATOM 653 C CA . SER A 1 87 ? 11.874 -10.970 -18.028 1.00 96.62 87 SER A CA 1
ATOM 654 C C . SER A 1 87 ? 11.368 -11.120 -16.594 1.00 96.62 87 SER A C 1
ATOM 656 O O . SER A 1 87 ? 12.084 -10.764 -15.659 1.00 96.62 87 SER A O 1
ATOM 658 N N . ILE A 1 88 ? 10.179 -11.699 -16.407 1.00 96.31 88 ILE A N 1
ATOM 659 C CA . ILE A 1 88 ? 9.612 -11.981 -15.078 1.00 96.31 88 ILE A CA 1
ATOM 660 C C . ILE A 1 88 ? 10.531 -12.927 -14.293 1.00 96.31 88 ILE A C 1
ATOM 662 O O . ILE A 1 88 ? 10.958 -12.597 -13.185 1.00 96.31 88 ILE A O 1
ATOM 666 N N . LYS A 1 89 ? 10.932 -14.054 -14.901 1.00 96.81 89 LYS A N 1
ATOM 667 C CA . LYS A 1 89 ? 11.873 -15.009 -14.293 1.00 96.81 89 LYS A CA 1
ATOM 668 C C . LYS A 1 89 ? 13.209 -14.356 -13.950 1.00 96.81 89 LYS A C 1
ATOM 670 O O . LYS A 1 89 ? 13.762 -14.622 -12.884 1.00 96.81 89 LYS A O 1
ATOM 675 N N . LYS A 1 90 ? 13.714 -13.467 -14.815 1.00 97.94 90 LYS A N 1
ATOM 676 C CA . LYS A 1 90 ? 14.937 -12.698 -14.555 1.00 97.94 90 LYS A CA 1
ATOM 677 C C . LYS A 1 90 ? 14.803 -11.836 -13.297 1.00 97.94 90 LYS A C 1
ATOM 679 O O . LYS A 1 90 ? 15.722 -11.838 -12.482 1.00 97.94 90 LYS A O 1
ATOM 684 N N . MET A 1 91 ? 13.675 -11.143 -13.117 1.00 97.94 91 MET A N 1
ATOM 685 C CA . MET A 1 91 ? 13.408 -10.363 -11.904 1.00 97.94 91 MET A CA 1
ATOM 686 C C . MET A 1 91 ? 13.358 -11.262 -10.667 1.00 97.94 91 MET A C 1
ATOM 688 O O . MET A 1 91 ? 14.103 -11.019 -9.722 1.00 97.94 91 MET A O 1
ATOM 692 N N . ALA A 1 92 ? 12.554 -12.328 -10.683 1.00 97.88 92 ALA A N 1
ATOM 693 C CA . ALA A 1 92 ? 12.432 -13.235 -9.541 1.00 97.88 92 ALA A CA 1
ATOM 694 C C . ALA A 1 92 ? 13.784 -13.861 -9.147 1.00 97.88 92 ALA A C 1
ATOM 696 O O . ALA A 1 92 ? 14.138 -13.904 -7.966 1.00 97.88 92 ALA A O 1
ATOM 697 N N . HIS A 1 93 ? 14.585 -14.291 -10.128 1.00 98.19 93 HIS A N 1
ATOM 698 C CA . HIS A 1 93 ? 15.922 -14.829 -9.879 1.00 98.19 93 HIS A CA 1
ATOM 699 C C . HIS A 1 93 ? 16.867 -13.779 -9.276 1.00 98.19 93 HIS A C 1
ATOM 701 O O . HIS A 1 93 ? 17.545 -14.066 -8.289 1.00 98.19 93 HIS A O 1
ATOM 707 N N . ALA A 1 94 ? 16.875 -12.555 -9.814 1.00 98.19 94 ALA A N 1
ATOM 708 C CA . ALA A 1 94 ? 17.685 -11.462 -9.281 1.00 98.19 94 ALA A CA 1
ATOM 709 C C . ALA A 1 94 ? 17.290 -11.105 -7.840 1.00 98.19 94 ALA A C 1
ATOM 711 O O . ALA A 1 94 ? 18.160 -10.975 -6.984 1.00 98.19 94 ALA A O 1
ATOM 712 N N . MET A 1 95 ? 15.989 -11.032 -7.543 1.00 98.19 95 MET A N 1
ATOM 713 C CA . MET A 1 95 ? 15.482 -10.798 -6.188 1.00 98.19 95 MET A CA 1
ATOM 714 C C . MET A 1 95 ? 15.970 -11.871 -5.207 1.00 98.19 95 MET A C 1
ATOM 716 O O . MET A 1 95 ? 16.474 -11.544 -4.136 1.00 98.19 95 MET A O 1
ATOM 720 N N . ARG A 1 96 ? 15.896 -13.154 -5.584 1.00 97.62 96 ARG A N 1
ATOM 721 C CA . ARG A 1 96 ? 16.400 -14.265 -4.755 1.00 97.62 96 ARG A CA 1
ATOM 722 C C . ARG A 1 96 ? 17.919 -14.218 -4.574 1.00 97.62 96 ARG A C 1
ATOM 724 O O . ARG A 1 96 ? 18.422 -14.579 -3.514 1.00 97.62 96 ARG A O 1
ATOM 731 N N . ALA A 1 97 ? 18.670 -13.803 -5.593 1.00 97.75 97 ALA A N 1
ATOM 732 C CA . ALA A 1 97 ? 20.119 -13.631 -5.487 1.00 97.75 97 ALA A CA 1
ATOM 733 C C . ALA A 1 97 ? 20.484 -12.488 -4.526 1.00 97.75 97 ALA A C 1
ATOM 735 O O . ALA A 1 97 ? 21.300 -12.690 -3.631 1.00 97.75 97 ALA A O 1
ATOM 736 N N . ILE A 1 98 ? 19.814 -11.339 -4.649 1.00 97.19 98 ILE A N 1
ATOM 737 C CA . ILE A 1 98 ? 19.980 -10.188 -3.753 1.00 97.19 98 ILE A CA 1
ATOM 738 C C . ILE A 1 98 ? 19.638 -10.572 -2.307 1.00 97.19 98 ILE A C 1
ATOM 740 O O . ILE A 1 98 ? 20.436 -10.333 -1.407 1.00 97.19 98 ILE A O 1
ATOM 744 N N . ALA A 1 99 ? 18.503 -11.233 -2.069 1.00 94.75 99 ALA A N 1
ATOM 745 C CA . ALA A 1 99 ? 18.101 -11.644 -0.721 1.00 94.75 99 ALA A CA 1
ATOM 746 C C . ALA A 1 99 ? 19.119 -12.589 -0.049 1.00 94.75 99 ALA A C 1
ATOM 748 O O . ALA A 1 99 ? 19.296 -12.547 1.166 1.00 94.75 99 ALA A O 1
ATOM 749 N N . ARG A 1 100 ? 19.828 -13.420 -0.830 1.00 95.19 100 ARG A N 1
ATOM 750 C CA . ARG A 1 100 ? 20.920 -14.266 -0.315 1.00 95.19 100 ARG A CA 1
ATOM 751 C C . ARG A 1 100 ? 22.162 -13.463 0.071 1.00 95.19 100 ARG A C 1
ATOM 753 O O . ARG A 1 100 ? 22.823 -13.827 1.035 1.00 95.19 100 ARG A O 1
ATOM 760 N N . GLN A 1 101 ? 22.468 -12.392 -0.660 1.00 95.81 101 GLN A N 1
ATOM 761 C CA . GLN A 1 101 ? 23.582 -11.490 -0.343 1.00 95.81 101 GLN A CA 1
ATOM 762 C C . GLN A 1 101 ? 23.282 -10.615 0.882 1.00 95.81 101 GLN A C 1
ATOM 764 O O . GLN A 1 101 ? 24.189 -10.284 1.640 1.00 95.81 101 GLN A O 1
ATOM 769 N N . TYR A 1 102 ? 22.006 -10.290 1.106 1.00 93.06 102 TYR A N 1
ATOM 770 C CA . TYR A 1 102 ? 21.546 -9.442 2.205 1.00 93.06 102 TYR A CA 1
ATOM 771 C C . TYR A 1 102 ? 20.473 -10.154 3.045 1.00 93.06 102 TYR A C 1
ATOM 773 O O . TYR A 1 102 ? 19.304 -9.771 3.004 1.00 93.06 102 TYR A O 1
ATOM 781 N N . PRO A 1 103 ? 20.833 -11.178 3.843 1.00 85.38 103 PRO A N 1
ATOM 782 C CA . PRO A 1 103 ? 19.853 -11.989 4.567 1.00 85.38 103 PRO A CA 1
ATOM 783 C C . PRO A 1 103 ? 19.065 -11.208 5.640 1.00 85.38 103 PRO A C 1
ATOM 785 O O . PRO A 1 103 ? 18.030 -11.680 6.109 1.00 85.38 103 PRO A O 1
ATOM 788 N N . GLY A 1 104 ? 19.506 -10.017 6.043 1.00 79.69 104 GLY A N 1
ATOM 789 C CA . GLY A 1 104 ? 18.929 -9.299 7.181 1.00 79.69 104 GLY A CA 1
ATOM 790 C C . GLY A 1 104 ? 19.292 -9.953 8.521 1.00 79.69 104 GLY A C 1
ATOM 791 O O . GLY A 1 104 ? 19.737 -11.102 8.584 1.00 79.69 104 GLY A O 1
ATOM 792 N N . SER A 1 105 ? 19.145 -9.212 9.620 1.00 77.19 105 SER A N 1
ATOM 793 C CA . SER A 1 105 ? 19.527 -9.716 10.944 1.00 77.19 105 SER A CA 1
ATOM 794 C C . SER A 1 105 ? 18.501 -10.716 11.491 1.00 77.19 105 SER A C 1
ATOM 796 O O . SER A 1 105 ? 17.296 -10.592 11.259 1.00 77.19 105 SER A O 1
ATOM 798 N N . LYS A 1 106 ? 18.963 -11.698 12.280 1.00 71.69 106 LYS A N 1
ATOM 799 C CA . LYS A 1 106 ? 18.079 -12.666 12.964 1.00 71.69 106 LYS A CA 1
ATOM 800 C C . LYS A 1 106 ? 17.025 -11.965 13.835 1.00 71.69 106 LYS A C 1
ATOM 802 O O . LYS A 1 106 ? 15.873 -12.378 13.846 1.00 71.69 106 LYS A O 1
ATOM 807 N N . GLN A 1 107 ? 17.410 -10.872 14.494 1.00 68.56 107 GLN A N 1
ATOM 808 C CA . GLN A 1 107 ? 16.529 -10.068 15.344 1.00 68.56 107 GLN A CA 1
ATOM 809 C C . GLN A 1 107 ? 15.470 -9.287 14.548 1.00 68.56 107 GLN A C 1
ATOM 811 O O . GLN A 1 107 ? 14.357 -9.099 15.030 1.00 68.56 107 GLN A O 1
ATOM 816 N N . ALA A 1 108 ? 15.788 -8.835 13.330 1.00 69.94 108 ALA A N 1
ATOM 817 C CA . ALA A 1 108 ? 14.800 -8.200 12.458 1.00 69.94 108 ALA A CA 1
ATOM 818 C C . ALA A 1 108 ? 13.755 -9.213 11.967 1.00 69.94 108 ALA A C 1
ATOM 820 O O . ALA A 1 108 ? 12.577 -8.886 11.899 1.00 69.94 108 ALA A O 1
ATOM 821 N N . ARG A 1 109 ? 14.171 -10.458 11.697 1.00 67.19 109 ARG A N 1
ATOM 822 C CA . ARG A 1 109 ? 13.278 -11.540 11.248 1.00 67.19 109 ARG A CA 1
ATOM 823 C C . ARG A 1 109 ? 12.313 -12.037 12.331 1.00 67.19 109 ARG A C 1
ATOM 825 O O . ARG A 1 109 ? 11.274 -12.586 11.989 1.00 67.19 109 ARG A O 1
ATOM 832 N N . SER A 1 110 ? 12.648 -11.875 13.613 1.00 62.00 110 SER A N 1
ATOM 833 C CA . SER A 1 110 ? 11.805 -12.317 14.736 1.00 62.00 110 SER A CA 1
ATOM 834 C C . SER A 1 110 ? 10.817 -11.255 15.227 1.00 62.00 110 SER A C 1
ATOM 836 O O . SER A 1 110 ? 9.988 -11.543 16.087 1.00 62.00 110 SER A O 1
ATOM 838 N N . ARG A 1 111 ? 10.916 -10.014 14.737 1.00 74.19 111 ARG A N 1
ATOM 839 C CA . ARG A 1 111 ? 9.998 -8.929 15.096 1.00 74.19 111 ARG A CA 1
ATOM 840 C C . ARG A 1 111 ? 8.840 -8.888 14.111 1.00 74.19 111 ARG A C 1
ATOM 842 O O . ARG A 1 111 ? 9.049 -8.921 12.902 1.00 74.19 111 ARG A O 1
ATOM 849 N N . VAL A 1 112 ? 7.624 -8.747 14.633 1.00 77.00 112 VAL A N 1
ATOM 850 C CA . VAL A 1 112 ? 6.470 -8.404 13.798 1.00 77.00 112 VAL A CA 1
ATOM 851 C C . VAL A 1 112 ? 6.740 -7.031 13.184 1.00 77.00 112 VAL A C 1
ATOM 853 O O . VAL A 1 112 ? 7.018 -6.069 13.904 1.00 77.00 112 VAL A O 1
ATOM 856 N N . ALA A 1 113 ? 6.713 -6.955 11.855 1.00 83.88 113 ALA A N 1
ATOM 857 C CA . ALA A 1 113 ? 6.959 -5.714 11.135 1.00 83.88 113 ALA A CA 1
ATOM 858 C C . ALA A 1 113 ? 5.924 -4.644 11.534 1.00 83.88 113 ALA A C 1
ATOM 860 O O . ALA A 1 113 ? 4.780 -4.986 11.829 1.00 83.88 113 ALA A O 1
ATOM 861 N N . PRO A 1 114 ? 6.283 -3.350 11.559 1.00 87.75 114 PRO A N 1
ATOM 862 C CA . PRO A 1 114 ? 5.309 -2.293 11.822 1.00 87.75 114 PRO A CA 1
ATOM 863 C C . PRO A 1 114 ? 4.206 -2.293 10.758 1.00 87.75 114 PRO A C 1
ATOM 865 O O . PRO A 1 114 ? 4.403 -2.784 9.646 1.00 87.75 114 PRO A O 1
ATOM 868 N N . LEU A 1 115 ? 3.043 -1.726 11.082 1.00 92.88 115 LEU A N 1
ATOM 869 C CA . LEU A 1 115 ? 1.979 -1.561 10.094 1.00 92.88 115 LEU A CA 1
ATOM 870 C C . LEU A 1 115 ? 2.456 -0.645 8.954 1.00 92.88 115 LEU A C 1
ATOM 872 O O . LEU A 1 115 ? 3.056 0.398 9.231 1.00 92.88 115 LEU A O 1
ATOM 876 N N . PRO A 1 116 ? 2.189 -0.996 7.682 1.00 91.88 116 PRO A N 1
ATOM 877 C CA . PRO A 1 116 ? 2.603 -0.200 6.530 1.00 91.88 116 PRO A CA 1
ATOM 878 C C . PRO A 1 116 ? 1.652 0.992 6.345 1.00 91.88 116 PRO A C 1
ATOM 880 O O . PRO A 1 116 ? 0.855 1.037 5.410 1.00 91.88 116 PRO A O 1
ATOM 883 N N . TYR A 1 117 ? 1.681 1.926 7.294 1.00 95.31 117 TYR A N 1
ATOM 884 C CA . TYR A 1 117 ? 0.776 3.066 7.313 1.00 95.31 117 TYR A CA 1
ATOM 885 C C . TYR A 1 117 ? 1.090 4.103 6.244 1.00 95.31 117 TYR A C 1
ATOM 887 O O . TYR A 1 117 ? 2.238 4.472 6.004 1.00 95.31 117 TYR A O 1
ATOM 895 N N . LEU A 1 118 ? 0.014 4.622 5.661 1.00 95.69 118 LEU A N 1
ATOM 896 C CA . LEU A 1 118 ? 0.016 5.862 4.898 1.00 95.69 118 LEU A CA 1
ATOM 897 C C . LEU A 1 118 ? -0.097 7.059 5.852 1.00 95.69 118 LEU A C 1
ATOM 899 O O . LEU A 1 118 ? -0.550 6.917 6.987 1.00 95.69 118 LEU A O 1
ATOM 903 N N . SER A 1 119 ? 0.320 8.244 5.396 1.00 94.06 119 SER A N 1
ATOM 904 C CA . SER A 1 119 ? 0.491 9.410 6.276 1.00 94.06 119 SER A CA 1
ATOM 905 C C . SER A 1 119 ? -0.805 9.916 6.905 1.00 94.06 119 SER A C 1
ATOM 907 O O . SER A 1 119 ? -0.799 10.376 8.042 1.00 94.06 119 SER A O 1
ATOM 909 N N . ASP A 1 120 ? -1.902 9.893 6.148 1.00 96.38 120 ASP A N 1
ATOM 910 C CA . ASP A 1 120 ? -3.195 10.422 6.569 1.00 96.38 120 ASP A CA 1
ATOM 911 C C . ASP A 1 120 ? -4.349 9.773 5.796 1.00 96.38 120 ASP A C 1
ATOM 913 O O . ASP A 1 120 ? -4.156 9.156 4.745 1.00 96.38 120 ASP A O 1
ATOM 917 N N . LEU A 1 121 ? -5.569 9.906 6.330 1.00 97.75 121 LEU A N 1
ATOM 918 C CA . LEU A 1 121 ? -6.769 9.271 5.782 1.00 97.75 121 LEU A CA 1
ATOM 919 C C . LEU A 1 121 ? -7.075 9.726 4.346 1.00 97.75 121 LEU A C 1
ATOM 921 O O . LEU A 1 121 ? -7.502 8.915 3.525 1.00 97.75 121 LEU A O 1
ATOM 925 N N . ARG A 1 122 ? -6.818 10.998 4.015 1.00 96.88 122 ARG A N 1
ATOM 926 C CA . ARG A 1 122 ? -7.046 11.548 2.671 1.00 96.88 122 ARG A CA 1
ATOM 927 C C . ARG A 1 122 ? -6.152 10.845 1.649 1.00 96.88 122 ARG A C 1
ATOM 929 O O . ARG A 1 122 ? -6.649 10.371 0.629 1.00 96.88 122 ARG A O 1
ATOM 936 N N . LEU A 1 123 ? -4.852 10.742 1.929 1.00 97.06 123 LEU A N 1
ATOM 937 C CA . LEU A 1 123 ? -3.917 9.989 1.094 1.00 97.06 123 LEU A CA 1
ATOM 938 C C . LEU A 1 123 ? -4.274 8.501 1.054 1.00 97.06 123 LEU A C 1
ATOM 940 O O . LEU A 1 123 ? -4.249 7.885 -0.012 1.00 97.06 123 LEU A O 1
ATOM 944 N N . ALA A 1 124 ? -4.658 7.930 2.192 1.00 97.75 124 ALA A N 1
ATOM 945 C CA . ALA A 1 124 ? -4.983 6.518 2.284 1.00 97.75 124 ALA A CA 1
ATOM 946 C C . ALA A 1 124 ? -6.192 6.117 1.430 1.00 97.75 124 ALA A C 1
ATOM 948 O O . ALA A 1 124 ? -6.155 5.080 0.767 1.00 97.75 124 ALA A O 1
ATOM 949 N N . LEU A 1 125 ? -7.227 6.960 1.364 1.00 97.94 125 LEU A N 1
ATOM 950 C CA . LEU A 1 125 ? -8.357 6.777 0.448 1.00 97.94 125 LEU A CA 1
ATOM 951 C C . LEU A 1 125 ? -7.910 6.794 -1.018 1.00 97.94 125 LEU A C 1
ATOM 953 O O . LEU A 1 125 ? -8.382 5.979 -1.816 1.00 97.94 125 LEU A O 1
ATOM 957 N N . ASN A 1 126 ? -6.992 7.696 -1.367 1.00 96.38 126 ASN A N 1
ATOM 958 C CA . ASN A 1 126 ? -6.479 7.815 -2.724 1.00 96.38 126 ASN A CA 1
ATOM 959 C C . ASN A 1 126 ? -5.675 6.589 -3.154 1.00 96.38 126 ASN A C 1
ATOM 961 O O . ASN A 1 126 ? -5.970 5.989 -4.190 1.00 96.38 126 ASN A O 1
ATOM 965 N N . VAL A 1 127 ? -4.716 6.178 -2.327 1.00 96.00 127 VAL A N 1
ATOM 966 C CA . VAL A 1 127 ? -3.876 5.006 -2.594 1.00 96.00 127 VAL A CA 1
ATOM 967 C C . VAL A 1 127 ? -4.722 3.735 -2.627 1.00 96.00 127 VAL A C 1
ATOM 969 O O . VAL A 1 127 ? -4.593 2.954 -3.566 1.00 96.00 127 VAL A O 1
ATOM 972 N N . ALA A 1 128 ? -5.653 3.551 -1.683 1.00 97.19 128 ALA A N 1
ATOM 973 C CA . ALA A 1 128 ? -6.548 2.394 -1.682 1.00 97.19 128 ALA A CA 1
ATOM 974 C C . ALA A 1 128 ? -7.402 2.320 -2.959 1.00 97.19 128 ALA A C 1
ATOM 976 O O . ALA A 1 128 ? -7.557 1.242 -3.535 1.00 97.19 128 ALA A O 1
ATOM 977 N N . ALA A 1 129 ? -7.910 3.455 -3.457 1.00 96.31 129 ALA A N 1
ATOM 978 C CA . ALA A 1 129 ? -8.631 3.497 -4.729 1.00 96.31 129 ALA A CA 1
ATOM 979 C C . ALA A 1 129 ? -7.734 3.125 -5.920 1.00 96.31 129 ALA A C 1
ATOM 981 O O . ALA A 1 129 ? -8.145 2.330 -6.771 1.00 96.31 129 ALA A O 1
ATOM 982 N N . ALA A 1 130 ? -6.522 3.688 -5.979 1.00 92.62 130 ALA A N 1
ATOM 983 C CA . ALA A 1 130 ? -5.562 3.458 -7.057 1.00 92.62 130 ALA A CA 1
ATOM 984 C C . ALA A 1 130 ? -5.114 1.990 -7.124 1.00 92.62 130 ALA A C 1
ATOM 986 O O . ALA A 1 130 ? -5.086 1.399 -8.206 1.00 92.62 130 ALA A O 1
ATOM 987 N N . ASP A 1 131 ? -4.861 1.388 -5.963 1.00 92.69 131 ASP A N 1
ATOM 988 C CA . ASP A 1 131 ? -4.433 -0.005 -5.826 1.00 92.69 131 ASP A CA 1
ATOM 989 C C . ASP A 1 131 ? -5.637 -0.977 -5.837 1.00 92.69 131 ASP A C 1
ATOM 991 O O . ASP A 1 131 ? -5.472 -2.195 -5.788 1.00 92.69 131 ASP A O 1
ATOM 995 N N . ARG A 1 132 ? -6.866 -0.447 -5.964 1.00 94.50 132 ARG A N 1
ATOM 996 C CA . ARG A 1 132 ? -8.148 -1.176 -5.964 1.00 94.50 132 ARG A CA 1
ATOM 997 C C . ARG A 1 132 ? -8.371 -2.038 -4.718 1.00 94.50 132 ARG A C 1
ATOM 999 O O . ARG A 1 132 ? -9.046 -3.065 -4.781 1.00 94.50 132 ARG A O 1
ATOM 1006 N N . GLN A 1 133 ? -7.874 -1.603 -3.575 1.00 96.69 133 GLN A N 1
ATOM 1007 C CA . GLN A 1 133 ? -7.992 -2.300 -2.298 1.00 96.69 133 GLN A CA 1
ATOM 1008 C C . GLN A 1 133 ? -8.985 -1.601 -1.369 1.00 96.69 133 GLN A C 1
ATOM 1010 O O . GLN A 1 133 ? -9.375 -0.455 -1.592 1.00 96.69 133 GLN A O 1
ATOM 1015 N N . ALA A 1 134 ? -9.411 -2.304 -0.322 1.00 98.06 134 ALA A N 1
ATOM 1016 C CA . ALA A 1 134 ? -10.077 -1.657 0.798 1.00 98.06 134 ALA A CA 1
ATOM 1017 C C . ALA A 1 134 ? -9.048 -0.937 1.679 1.00 98.06 134 ALA A C 1
ATOM 1019 O O . ALA A 1 134 ? -7.858 -1.265 1.674 1.00 98.06 134 ALA A O 1
ATOM 1020 N N . LEU A 1 135 ? -9.532 0.018 2.463 1.00 98.69 135 LEU A N 1
ATOM 1021 C CA . LEU A 1 135 ? -8.749 0.728 3.461 1.00 98.69 135 LEU A CA 1
ATOM 1022 C C . LEU A 1 135 ? -9.158 0.267 4.861 1.00 98.69 135 LEU A C 1
ATOM 1024 O O . LEU A 1 135 ? -10.337 0.314 5.203 1.00 98.69 135 LEU A O 1
ATOM 1028 N N . VAL A 1 136 ? -8.192 -0.152 5.672 1.00 98.69 136 VAL A N 1
ATOM 1029 C CA . VAL A 1 136 ? -8.371 -0.432 7.099 1.00 98.69 136 VAL A CA 1
ATOM 1030 C C . VAL A 1 136 ? -7.864 0.769 7.890 1.00 98.69 136 VAL A C 1
ATOM 1032 O O . VAL A 1 136 ? -6.704 1.161 7.770 1.00 98.69 136 VAL A O 1
ATOM 1035 N N . VAL A 1 137 ? -8.737 1.347 8.706 1.00 98.75 137 VAL A N 1
ATOM 1036 C CA . VAL A 1 137 ? -8.416 2.457 9.598 1.00 98.75 137 VAL A CA 1
ATOM 1037 C C . VAL A 1 137 ? -8.435 1.970 11.038 1.00 98.75 137 VAL A C 1
ATOM 1039 O O . VAL A 1 137 ? -9.432 1.404 11.488 1.00 98.75 137 VAL A O 1
ATOM 1042 N N . VAL A 1 138 ? -7.354 2.223 11.770 1.00 98.56 138 VAL A N 1
ATOM 1043 C CA . VAL A 1 138 ? -7.343 2.102 13.230 1.00 98.56 138 VAL A CA 1
ATOM 1044 C C . VAL A 1 138 ? -7.745 3.455 13.797 1.00 98.56 138 VAL A C 1
ATOM 1046 O O . VAL A 1 138 ? -6.960 4.407 13.767 1.00 98.56 138 VAL A O 1
ATOM 1049 N N . TYR A 1 139 ? -8.988 3.558 14.262 1.00 98.62 139 TYR A N 1
ATOM 1050 C CA . TYR A 1 139 ? -9.525 4.804 14.792 1.00 98.62 139 TYR A CA 1
ATOM 1051 C C . TYR A 1 139 ? -9.635 4.755 16.314 1.00 98.62 139 TYR A C 1
ATOM 1053 O O . TYR A 1 139 ? -10.274 3.863 16.864 1.00 98.62 139 TYR A O 1
ATOM 1061 N N . SER A 1 140 ? -9.047 5.743 16.988 1.00 98.38 140 SER A N 1
ATOM 1062 C CA . SER A 1 140 ? -9.396 6.111 18.364 1.00 98.38 140 SER A CA 1
ATOM 1063 C C . SER A 1 140 ? -8.884 7.515 18.685 1.00 98.38 140 SER A C 1
ATOM 1065 O O . SER A 1 140 ? -7.757 7.871 18.319 1.00 98.38 140 SER A O 1
ATOM 1067 N N . ARG A 1 141 ? -9.701 8.300 19.402 1.00 98.06 141 ARG A N 1
ATOM 1068 C CA . ARG A 1 141 ? -9.288 9.589 19.980 1.00 98.06 141 ARG A CA 1
ATOM 1069 C C . ARG A 1 141 ? -8.213 9.404 21.060 1.00 98.06 141 ARG A C 1
ATOM 1071 O O . ARG A 1 141 ? -7.360 10.273 21.213 1.00 98.06 141 ARG A O 1
ATOM 1078 N N . ASP A 1 142 ? -8.218 8.268 21.763 1.00 97.88 142 ASP A N 1
ATOM 1079 C CA . ASP A 1 142 ? -7.205 7.923 22.761 1.00 97.88 142 ASP A CA 1
ATOM 1080 C C . ASP A 1 142 ? -5.987 7.256 22.099 1.00 97.88 142 ASP A C 1
ATOM 1082 O O . ASP A 1 142 ? -6.058 6.164 21.528 1.00 97.88 142 ASP A O 1
ATOM 1086 N N . ALA A 1 143 ? -4.828 7.905 22.217 1.00 97.19 143 ALA A N 1
ATOM 1087 C CA . ALA A 1 143 ? -3.566 7.405 21.687 1.00 97.19 143 ALA A CA 1
ATOM 1088 C C . ALA A 1 143 ? -3.087 6.105 22.356 1.00 97.19 143 ALA A C 1
ATOM 1090 O O . ALA A 1 143 ? -2.336 5.348 21.738 1.00 97.19 143 ALA A O 1
ATOM 1091 N N . ARG A 1 144 ? -3.457 5.826 23.613 1.00 97.62 144 ARG A N 1
ATOM 1092 C CA . ARG A 1 144 ? -3.109 4.562 24.278 1.00 97.62 144 ARG A CA 1
ATOM 1093 C C . ARG A 1 144 ? -3.950 3.418 23.722 1.00 97.62 144 ARG A C 1
ATOM 1095 O O . ARG A 1 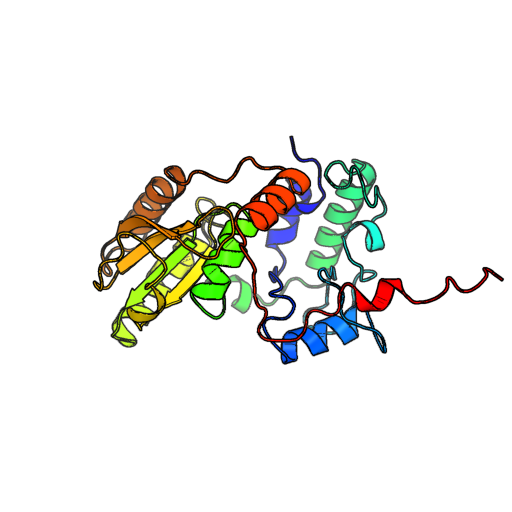144 ? -3.374 2.433 23.269 1.00 97.62 144 ARG A O 1
ATOM 1102 N N . GLN A 1 145 ? -5.272 3.576 23.676 1.00 98.06 145 GLN A N 1
ATOM 1103 C CA . GLN A 1 145 ? -6.160 2.590 23.058 1.00 98.06 145 GLN A CA 1
ATOM 1104 C C . GLN A 1 145 ? -5.774 2.316 21.598 1.00 98.06 145 GLN A C 1
ATOM 1106 O O . GLN A 1 145 ? -5.650 1.157 21.205 1.00 98.06 145 GLN A O 1
ATOM 1111 N N . ARG A 1 146 ? -5.489 3.364 20.810 1.00 97.50 146 ARG A N 1
ATOM 1112 C CA . ARG A 1 146 ? -5.050 3.201 19.416 1.00 97.50 146 ARG A CA 1
ATOM 1113 C C . ARG A 1 146 ? -3.773 2.367 19.296 1.00 97.50 146 ARG A C 1
ATOM 1115 O O . ARG A 1 146 ? -3.711 1.476 18.458 1.00 97.50 146 ARG A O 1
ATOM 1122 N N . ARG A 1 147 ? -2.777 2.607 20.158 1.00 96.44 147 ARG A N 1
ATOM 1123 C CA . ARG A 1 147 ? -1.526 1.826 20.177 1.00 96.44 147 ARG A CA 1
ATOM 1124 C C . ARG A 1 147 ? -1.760 0.353 20.514 1.00 96.44 147 ARG A C 1
ATOM 1126 O O . ARG A 1 147 ? -1.132 -0.507 19.907 1.00 96.44 147 ARG A O 1
ATOM 1133 N N . ASN A 1 148 ? -2.683 0.047 21.424 1.00 96.94 148 ASN A N 1
ATOM 1134 C CA . ASN A 1 148 ? -3.042 -1.341 21.730 1.00 96.94 148 ASN A CA 1
ATOM 1135 C C . ASN A 1 148 ? -3.687 -2.032 20.515 1.00 96.94 148 ASN A C 1
ATOM 1137 O O . ASN A 1 148 ? -3.335 -3.160 20.176 1.00 96.94 148 ASN A O 1
ATOM 1141 N N . MET A 1 149 ? -4.577 -1.331 19.810 1.00 98.25 149 MET A N 1
ATOM 1142 C CA . MET A 1 149 ? -5.180 -1.833 18.572 1.00 98.25 149 MET A CA 1
ATOM 1143 C C . MET A 1 149 ? -4.143 -2.037 17.460 1.00 98.25 149 MET A C 1
ATOM 1145 O O . MET A 1 149 ? -4.195 -3.033 16.743 1.00 98.25 149 MET A O 1
ATOM 1149 N N . GLU A 1 150 ? -3.184 -1.118 17.318 1.00 97.44 150 GLU A N 1
ATOM 1150 C CA . GLU A 1 150 ? -2.058 -1.231 16.381 1.00 97.44 150 GLU A CA 1
ATOM 1151 C C . GLU A 1 150 ? -1.219 -2.486 16.660 1.00 97.44 150 GLU A C 1
ATOM 1153 O O . GLU A 1 150 ? -0.898 -3.235 15.736 1.00 97.44 150 GLU A O 1
ATOM 1158 N N . GLN A 1 151 ? -0.913 -2.753 17.933 1.00 95.75 151 GLN A N 1
ATOM 1159 C CA . GLN A 1 151 ? -0.187 -3.953 18.354 1.00 95.75 151 GLN A CA 1
ATOM 1160 C C . GLN A 1 151 ? -0.964 -5.235 18.036 1.00 95.75 151 GLN A C 1
ATOM 1162 O O . GLN A 1 151 ? -0.372 -6.191 17.540 1.00 95.75 151 GLN A O 1
ATOM 1167 N N . ALA A 1 152 ? -2.281 -5.243 18.260 1.00 96.50 152 ALA A N 1
ATOM 1168 C CA . ALA A 1 152 ? -3.139 -6.378 17.925 1.00 96.50 152 ALA A CA 1
ATOM 1169 C C . ALA A 1 152 ? -3.261 -6.607 16.408 1.00 96.50 152 ALA A C 1
ATOM 1171 O O . ALA A 1 152 ? -3.282 -7.749 15.947 1.00 96.50 152 ALA A O 1
ATOM 1172 N N . LEU A 1 153 ? -3.330 -5.528 15.624 1.00 97.75 153 LEU A N 1
ATOM 1173 C CA . LEU A 1 153 ? -3.487 -5.587 14.172 1.00 97.75 153 LEU A CA 1
ATOM 1174 C C . LEU A 1 153 ? -2.205 -5.996 13.455 1.00 97.75 153 LEU A C 1
ATOM 1176 O O . LEU A 1 153 ? -2.283 -6.678 12.437 1.00 97.75 153 LEU A O 1
ATOM 1180 N N . SER A 1 154 ? -1.043 -5.594 13.964 1.00 95.94 154 SER A N 1
ATOM 1181 C CA . SER A 1 154 ? 0.244 -5.824 13.308 1.00 95.94 154 SER A CA 1
ATOM 1182 C C . SER A 1 154 ? 0.480 -7.281 12.864 1.00 95.94 154 SER A C 1
ATOM 1184 O O . SER A 1 154 ? 0.646 -7.508 11.663 1.00 95.94 154 SER A O 1
ATOM 1186 N N . PRO A 1 155 ? 0.406 -8.306 13.742 1.00 94.81 155 PRO A N 1
ATOM 1187 C CA . PRO A 1 155 ? 0.606 -9.694 13.316 1.00 94.81 155 PRO A CA 1
ATOM 1188 C C . PRO A 1 155 ? -0.459 -10.164 12.315 1.00 94.81 155 PRO A C 1
ATOM 1190 O O . PRO A 1 155 ? -0.155 -10.925 11.399 1.00 94.81 155 PRO A O 1
ATOM 1193 N N . VAL A 1 156 ? -1.694 -9.669 12.436 1.00 96.69 156 VAL A N 1
ATOM 1194 C CA . VAL A 1 156 ? -2.791 -10.010 11.521 1.00 96.69 156 VAL A CA 1
ATOM 1195 C C . VAL A 1 156 ? -2.561 -9.409 10.134 1.00 96.69 156 VAL A C 1
ATOM 1197 O O . VAL A 1 156 ? -2.761 -10.097 9.136 1.00 96.69 156 VAL A O 1
ATOM 1200 N N . ALA A 1 157 ? -2.108 -8.157 10.045 1.00 95.88 157 ALA A N 1
ATOM 1201 C CA . ALA A 1 157 ? -1.836 -7.469 8.783 1.00 95.88 157 ALA A CA 1
ATOM 1202 C C . ALA A 1 157 ? -0.728 -8.148 7.961 1.00 95.88 157 ALA A C 1
ATOM 1204 O O . ALA A 1 157 ? -0.766 -8.112 6.730 1.00 95.88 157 ALA A O 1
ATOM 1205 N N . TRP A 1 158 ? 0.223 -8.793 8.643 1.00 93.50 158 TRP A N 1
ATOM 1206 C CA . TRP A 1 158 ? 1.330 -9.532 8.035 1.00 93.50 158 TRP A CA 1
ATOM 1207 C C . TRP A 1 158 ? 1.057 -11.030 7.834 1.00 93.50 158 TRP A C 1
ATOM 1209 O O . TRP A 1 158 ? 1.903 -11.720 7.271 1.00 93.50 158 TRP A O 1
ATOM 1219 N N . SER A 1 159 ? -0.116 -11.531 8.234 1.00 93.56 159 SER A N 1
ATOM 1220 C CA . SER A 1 159 ? -0.531 -12.913 7.963 1.00 93.56 159 SER A CA 1
ATOM 1221 C C . SER A 1 159 ? -0.788 -13.150 6.471 1.00 93.56 159 SER A C 1
ATOM 1223 O O . SER A 1 159 ? -1.251 -12.249 5.765 1.00 93.56 159 SER A O 1
ATOM 1225 N N . ASP A 1 160 ? -0.598 -14.385 6.000 1.00 91.44 160 ASP A N 1
ATOM 1226 C CA . ASP A 1 160 ? -0.868 -14.778 4.606 1.00 91.44 160 ASP A CA 1
ATOM 1227 C C . ASP A 1 160 ? -2.304 -14.459 4.157 1.00 91.44 160 ASP A C 1
ATOM 1229 O O . ASP A 1 160 ? -2.555 -14.160 2.989 1.00 91.44 160 ASP A O 1
ATOM 1233 N N . ALA A 1 161 ? -3.257 -14.463 5.094 1.00 93.62 161 ALA A N 1
ATOM 1234 C CA . ALA A 1 161 ? -4.661 -14.183 4.819 1.00 93.62 161 ALA A CA 1
ATOM 1235 C C . ALA A 1 161 ? -4.943 -12.710 4.473 1.00 93.62 161 ALA A C 1
ATOM 1237 O O . ALA A 1 161 ? -5.955 -12.427 3.818 1.00 93.62 161 ALA A O 1
ATOM 1238 N N . ILE A 1 162 ? -4.101 -11.773 4.926 1.00 95.69 162 ILE A N 1
ATOM 1239 C CA . ILE A 1 162 ? -4.361 -10.323 4.871 1.00 95.69 162 ILE A CA 1
ATOM 1240 C C . ILE A 1 162 ? -3.279 -9.564 4.104 1.00 95.69 162 ILE A C 1
ATOM 1242 O O . ILE A 1 162 ? -3.582 -8.556 3.458 1.00 95.69 162 ILE A O 1
ATOM 1246 N N . VAL A 1 163 ? -2.033 -10.025 4.145 1.00 93.19 163 VAL A N 1
ATOM 1247 C CA . VAL A 1 163 ? -0.896 -9.271 3.627 1.00 93.19 163 VAL A CA 1
ATOM 1248 C C . VAL A 1 163 ? -1.065 -8.933 2.141 1.00 93.19 163 VAL A C 1
ATOM 1250 O O . VAL A 1 163 ? -1.300 -9.793 1.293 1.00 93.19 163 VAL A O 1
ATOM 1253 N N . GLY A 1 164 ? -0.959 -7.644 1.812 1.00 91.19 164 GLY A N 1
ATOM 1254 C CA . GLY A 1 164 ? -1.154 -7.145 0.447 1.00 91.19 164 GLY A CA 1
ATOM 1255 C C . GLY A 1 164 ? -2.612 -7.117 -0.037 1.00 91.19 164 GLY A C 1
ATOM 1256 O O . GLY A 1 164 ? -2.837 -6.954 -1.234 1.00 91.19 164 GLY A O 1
ATOM 1257 N N . ARG A 1 165 ? -3.608 -7.265 0.850 1.00 94.12 165 ARG A N 1
ATOM 1258 C CA . ARG A 1 165 ? -5.043 -7.197 0.496 1.00 94.12 165 ARG A CA 1
ATOM 1259 C C . ARG A 1 165 ? -5.742 -5.905 0.921 1.00 94.12 165 ARG A C 1
ATOM 1261 O O . ARG A 1 165 ? -6.885 -5.681 0.522 1.00 94.12 165 ARG A O 1
ATOM 1268 N N . ALA A 1 166 ? -5.080 -5.073 1.718 1.00 97.06 166 ALA A N 1
ATOM 1269 C CA . ALA A 1 166 ? -5.617 -3.815 2.215 1.00 97.06 166 ALA A CA 1
ATOM 1270 C C . ALA A 1 166 ? -4.520 -2.758 2.360 1.00 97.06 166 ALA A C 1
ATOM 1272 O O . ALA A 1 166 ? -3.351 -3.089 2.560 1.00 97.06 166 ALA A O 1
ATOM 1273 N N . GLN A 1 167 ? -4.938 -1.497 2.309 1.00 97.75 167 GLN A N 1
ATOM 1274 C CA . GLN A 1 167 ? -4.144 -0.361 2.769 1.00 97.75 167 GLN A CA 1
ATOM 1275 C C . GLN A 1 167 ? -4.464 -0.071 4.234 1.00 97.75 167 GLN A C 1
ATOM 1277 O O . GLN A 1 167 ? -5.554 -0.405 4.706 1.00 97.75 167 GLN A O 1
ATOM 1282 N N . PHE A 1 168 ? -3.539 0.574 4.942 1.00 98.06 168 PHE A N 1
ATOM 1283 C CA . PHE A 1 168 ? -3.665 0.824 6.374 1.00 98.06 168 PHE A CA 1
ATOM 1284 C C . PHE A 1 168 ? -3.385 2.288 6.718 1.00 98.06 168 PHE A C 1
ATOM 1286 O O . PHE A 1 168 ? -2.498 2.919 6.140 1.00 98.06 168 PHE A O 1
ATOM 1293 N N . VAL A 1 169 ? -4.127 2.824 7.684 1.00 98.44 169 VAL A N 1
ATOM 1294 C CA . VAL A 1 169 ? -3.903 4.167 8.233 1.00 98.44 169 VAL A CA 1
ATOM 1295 C C . VAL A 1 169 ? -4.400 4.245 9.677 1.00 98.44 169 VAL A C 1
ATOM 1297 O O . VAL A 1 169 ? -5.356 3.566 10.052 1.00 98.44 169 VAL A O 1
ATOM 1300 N N . ALA A 1 170 ? -3.771 5.087 10.489 1.00 98.12 170 ALA A N 1
ATOM 1301 C CA . ALA A 1 170 ? -4.277 5.456 11.806 1.00 98.12 170 ALA A CA 1
ATOM 1302 C C . ALA A 1 170 ? -4.991 6.811 11.741 1.00 98.12 170 ALA A C 1
ATOM 1304 O O . ALA A 1 170 ? -4.572 7.713 11.017 1.00 98.12 170 ALA A O 1
ATOM 1305 N N . ALA A 1 171 ? -6.053 6.971 12.527 1.00 97.94 171 ALA A N 1
ATOM 1306 C CA . ALA A 1 171 ? -6.736 8.250 12.683 1.00 97.94 171 ALA A CA 1
ATOM 1307 C C . ALA A 1 171 ? -7.209 8.445 14.129 1.00 97.94 171 ALA A C 1
ATOM 1309 O O . ALA A 1 171 ? -7.527 7.493 14.839 1.00 97.94 171 ALA A O 1
ATOM 1310 N N . ASN A 1 172 ? -7.259 9.697 14.565 1.00 97.31 172 ASN A N 1
ATOM 1311 C CA . ASN A 1 172 ? -7.717 10.098 15.898 1.00 97.31 172 ASN A CA 1
ATOM 1312 C C . ASN A 1 172 ? -8.745 11.224 15.857 1.00 97.31 172 ASN A C 1
ATOM 1314 O O . ASN A 1 172 ? -9.576 11.324 16.754 1.00 97.31 172 ASN A O 1
ATOM 1318 N N . ASP A 1 173 ? -8.720 12.027 14.803 1.00 97.50 173 ASP A N 1
ATOM 1319 C CA . ASP A 1 173 ? -9.675 13.097 14.588 1.00 97.50 173 ASP A CA 1
ATOM 1320 C C . ASP A 1 173 ? -10.854 12.612 13.720 1.00 97.50 173 ASP A C 1
ATOM 1322 O O . ASP A 1 173 ? -10.632 12.143 12.596 1.00 97.50 173 ASP A O 1
ATOM 1326 N N . PRO A 1 174 ? -12.106 12.660 14.215 1.00 97.00 174 PRO A N 1
ATOM 1327 C CA . PRO A 1 174 ? -13.275 12.351 13.397 1.00 97.00 174 PRO A CA 1
ATOM 1328 C C . PRO A 1 174 ? -13.485 13.313 12.219 1.00 97.00 174 PRO A C 1
ATOM 1330 O O . PRO A 1 174 ? -14.111 12.905 11.242 1.00 97.00 174 PRO A O 1
ATOM 1333 N N . GLU A 1 175 ? -12.966 14.544 12.255 1.00 96.88 175 GLU A N 1
ATOM 1334 C CA . GLU A 1 175 ? -13.120 15.506 11.152 1.00 96.88 175 GLU A CA 1
ATOM 1335 C C . GLU A 1 175 ? -12.455 15.016 9.858 1.00 96.88 175 GLU A C 1
ATOM 1337 O O . GLU A 1 175 ? -12.954 15.258 8.752 1.00 96.88 175 GLU A O 1
ATOM 1342 N N . HIS A 1 176 ? -11.397 14.206 9.981 1.00 95.94 176 HIS A N 1
ATOM 1343 C CA . HIS A 1 176 ? -10.751 13.550 8.844 1.00 95.94 176 HIS A CA 1
ATOM 1344 C C . HIS A 1 176 ? -11.704 12.637 8.047 1.00 95.94 176 HIS A C 1
ATOM 1346 O O . HIS A 1 176 ? -11.443 12.348 6.879 1.00 95.94 176 HIS A O 1
ATOM 1352 N N . PHE A 1 177 ? -12.811 12.185 8.646 1.00 98.19 177 PHE A N 1
ATOM 1353 C CA . PHE A 1 177 ? -13.790 11.292 8.022 1.00 98.19 177 PHE A CA 1
ATOM 1354 C C . PHE A 1 177 ? -14.948 12.029 7.338 1.00 98.19 177 PHE A C 1
ATOM 1356 O O . PHE A 1 177 ? -15.891 11.377 6.895 1.00 98.19 177 PHE A O 1
ATOM 1363 N N . SER A 1 178 ? -14.893 13.356 7.190 1.00 96.81 178 SER A N 1
ATOM 1364 C CA . SER A 1 178 ? -15.941 14.156 6.526 1.00 96.81 178 SER A CA 1
ATOM 1365 C C . SER A 1 178 ? -16.341 13.635 5.134 1.00 96.81 178 SER A C 1
ATOM 1367 O O . SER A 1 178 ? -17.512 13.671 4.762 1.00 96.81 178 SER A O 1
ATOM 1369 N N . ALA A 1 179 ? -15.391 13.070 4.380 1.00 96.69 179 ALA A N 1
ATOM 1370 C CA . ALA A 1 179 ? -15.625 12.464 3.066 1.00 96.69 179 ALA A CA 1
ATOM 1371 C C . ALA A 1 179 ? -15.992 10.960 3.109 1.00 96.69 179 ALA A C 1
ATOM 1373 O O . ALA A 1 179 ? -16.115 10.312 2.060 1.00 96.69 179 ALA A O 1
ATOM 1374 N N . VAL A 1 180 ? -16.141 10.374 4.301 1.00 98.62 180 VAL A N 1
ATOM 1375 C CA . VAL A 1 180 ? -16.410 8.947 4.526 1.00 98.62 180 VAL A CA 1
ATOM 1376 C C . VAL A 1 180 ? -17.835 8.751 5.035 1.00 98.62 180 VAL A C 1
ATOM 1378 O O . VAL A 1 180 ? -18.160 8.945 6.203 1.00 98.62 180 VAL A O 1
ATOM 1381 N N . ARG A 1 181 ? -18.706 8.269 4.151 1.00 98.50 181 ARG A N 1
ATOM 1382 C CA . ARG A 1 181 ? -20.100 7.976 4.490 1.00 98.50 181 ARG A CA 1
ATOM 1383 C C . ARG A 1 181 ? -20.213 6.768 5.420 1.00 98.50 181 ARG A C 1
ATOM 1385 O O . ARG A 1 181 ? -19.596 5.728 5.177 1.00 98.50 181 ARG A O 1
ATOM 1392 N N . GLY A 1 182 ? -21.087 6.881 6.417 1.00 97.94 182 GLY A N 1
ATOM 1393 C CA . GLY A 1 182 ? -21.370 5.813 7.380 1.00 97.94 182 GLY A CA 1
ATOM 1394 C C . GLY A 1 182 ? -20.333 5.694 8.497 1.00 97.94 182 GLY A C 1
ATOM 1395 O O . GLY A 1 182 ? -20.385 4.737 9.263 1.00 97.94 182 GLY A O 1
ATOM 1396 N N . PHE A 1 183 ? -19.394 6.639 8.593 1.00 98.31 183 PHE A N 1
ATOM 1397 C CA . PHE A 1 183 ? -18.497 6.723 9.736 1.00 98.31 183 PHE A CA 1
ATOM 1398 C C . PHE A 1 183 ? -19.269 7.082 11.010 1.00 98.31 183 PHE A C 1
ATOM 1400 O O . PHE A 1 183 ? -20.148 7.942 11.007 1.00 98.31 183 PHE A O 1
ATOM 1407 N N . GLN A 1 184 ? -18.910 6.415 12.101 1.00 96.50 184 GLN A N 1
ATOM 1408 C CA . GLN A 1 184 ? -19.356 6.731 13.450 1.00 96.50 184 GLN A CA 1
ATOM 1409 C C . GLN A 1 184 ? -18.104 6.977 14.284 1.00 96.50 184 GLN A C 1
ATOM 1411 O O . GLN A 1 184 ? -17.180 6.168 14.232 1.00 96.50 184 GLN A O 1
ATOM 1416 N N . ALA A 1 185 ? -18.078 8.064 15.059 1.00 95.94 185 ALA A N 1
ATOM 1417 C CA . ALA A 1 185 ? -16.936 8.460 15.887 1.00 95.94 185 ALA A CA 1
ATOM 1418 C C . ALA A 1 185 ? -16.783 7.575 17.142 1.00 95.94 185 ALA A C 1
ATOM 1420 O O . ALA A 1 185 ? -16.774 8.059 18.271 1.00 95.94 185 ALA A O 1
ATOM 1421 N N . ARG A 1 186 ? -16.689 6.260 16.935 1.00 96.75 186 ARG A N 1
ATOM 1422 C CA . ARG A 1 186 ? -16.465 5.234 17.954 1.00 96.75 186 ARG A CA 1
ATOM 1423 C C . ARG A 1 186 ? -15.129 4.555 17.674 1.00 96.75 186 ARG A C 1
ATOM 1425 O O . ARG A 1 186 ? -14.890 4.226 16.511 1.00 96.75 186 ARG A O 1
ATOM 1432 N N . PRO A 1 187 ? -14.271 4.349 18.687 1.00 98.25 187 PRO A N 1
ATOM 1433 C CA . PRO A 1 187 ? -13.027 3.618 18.501 1.00 98.25 187 PRO A CA 1
ATOM 1434 C C . PRO A 1 187 ? -13.258 2.247 17.868 1.00 98.25 187 PRO A C 1
ATOM 1436 O O . PRO A 1 187 ? -14.286 1.623 18.125 1.00 98.25 187 PRO A O 1
ATOM 1439 N N . GLY A 1 188 ? -12.321 1.783 17.045 1.00 98.44 188 GLY A N 1
ATOM 1440 C CA . GLY A 1 188 ? -12.456 0.488 16.385 1.00 98.44 188 GLY A CA 1
ATOM 1441 C C . GLY A 1 188 ? -11.660 0.334 15.093 1.00 98.44 188 GLY A C 1
ATOM 1442 O O . GLY A 1 188 ? -11.025 1.267 14.589 1.00 98.44 188 GLY A O 1
ATOM 1443 N N . PHE A 1 189 ? -11.708 -0.882 14.555 1.00 98.69 189 PHE A N 1
ATOM 1444 C CA . PHE A 1 189 ? -11.154 -1.217 13.246 1.00 98.69 189 PHE A CA 1
ATOM 1445 C C . PHE A 1 189 ? -12.201 -0.928 12.176 1.00 98.69 189 PHE A C 1
ATOM 1447 O O . PHE A 1 189 ? -13.206 -1.631 12.068 1.00 98.69 189 PHE A O 1
ATOM 1454 N N . ILE A 1 190 ? -11.982 0.106 11.374 1.00 98.69 190 ILE A N 1
ATOM 1455 C CA . ILE A 1 190 ? -12.953 0.562 10.379 1.00 98.69 190 ILE A CA 1
ATOM 1456 C C . ILE A 1 190 ? -12.472 0.129 9.003 1.00 98.69 190 ILE A C 1
ATOM 1458 O O . ILE A 1 190 ? -11.377 0.486 8.582 1.00 98.69 190 ILE A O 1
ATOM 1462 N N . VAL A 1 191 ? -13.295 -0.625 8.279 1.00 98.81 191 VAL A N 1
ATOM 1463 C CA . VAL A 1 191 ? -12.994 -1.032 6.905 1.00 98.81 191 VAL A CA 1
ATOM 1464 C C . VAL A 1 191 ? -13.808 -0.175 5.952 1.00 98.81 191 VAL A C 1
ATOM 1466 O O . VAL A 1 191 ? -15.039 -0.122 6.026 1.00 98.81 191 VAL A O 1
ATOM 1469 N N . ILE A 1 192 ? -13.110 0.501 5.049 1.00 98.88 192 ILE A N 1
ATOM 1470 C CA . ILE A 1 192 ? -13.654 1.476 4.115 1.00 98.88 192 ILE A CA 1
ATOM 1471 C C . ILE A 1 192 ? -13.468 0.960 2.691 1.00 98.88 192 ILE A C 1
ATOM 1473 O O . ILE A 1 192 ? -12.365 0.610 2.273 1.00 98.88 192 ILE A O 1
ATOM 1477 N N . GLN A 1 193 ? -14.553 0.978 1.921 1.00 98.56 193 GLN A N 1
ATOM 1478 C CA . GLN A 1 193 ? -14.472 0.927 0.470 1.00 98.56 193 GLN A CA 1
ATOM 1479 C C . GLN A 1 193 ? -14.155 2.340 -0.033 1.00 98.56 193 GLN A C 1
ATOM 1481 O O . GLN A 1 193 ? -14.990 3.240 0.147 1.00 98.56 193 GLN A O 1
ATOM 1486 N N . PRO A 1 194 ? -12.985 2.569 -0.652 1.00 98.31 194 PRO A N 1
ATOM 1487 C CA . PRO A 1 1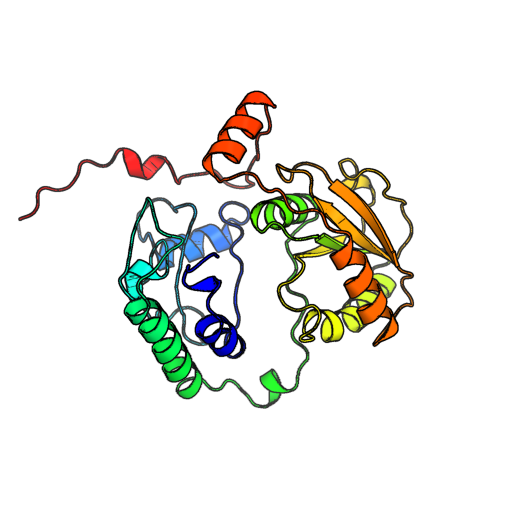94 ? -12.698 3.862 -1.243 1.00 98.31 194 PRO A CA 1
ATOM 1488 C C . PRO A 1 194 ? -13.643 4.123 -2.421 1.00 98.31 194 PRO A C 1
ATOM 1490 O O . PRO A 1 194 ? -14.022 3.218 -3.172 1.00 98.31 194 PRO A O 1
ATOM 1493 N N . GLY A 1 195 ? -14.033 5.383 -2.587 1.00 97.31 195 GLY A N 1
ATOM 1494 C CA . GLY A 1 195 ? -14.723 5.846 -3.782 1.00 97.31 195 GLY A CA 1
ATOM 1495 C C . GLY A 1 195 ? -13.836 5.677 -5.015 1.00 97.31 195 GLY A C 1
ATOM 1496 O O . GLY A 1 195 ? -12.612 5.625 -4.918 1.00 97.31 195 GLY A O 1
ATOM 1497 N N . THR A 1 196 ? -14.445 5.629 -6.201 1.00 95.88 196 THR A N 1
ATOM 1498 C CA . THR A 1 196 ? -13.750 5.307 -7.460 1.00 95.88 196 THR A CA 1
ATOM 1499 C C . THR A 1 196 ? -12.515 6.165 -7.735 1.00 95.88 196 THR A C 1
ATOM 1501 O O . THR A 1 196 ? -11.567 5.660 -8.325 1.00 95.88 196 THR A O 1
ATOM 1504 N N . PHE A 1 197 ? -12.520 7.432 -7.312 1.00 95.81 197 PHE A N 1
ATOM 1505 C CA . PHE A 1 197 ? -11.422 8.387 -7.516 1.00 95.81 197 PHE A CA 1
ATOM 1506 C C . PHE A 1 197 ? -10.609 8.664 -6.244 1.00 95.81 197 PHE A C 1
ATOM 1508 O O . PHE A 1 197 ? -9.763 9.553 -6.244 1.00 95.81 197 PHE A O 1
ATOM 1515 N N . GLY A 1 198 ? -10.889 7.946 -5.150 1.00 96.19 198 GLY A N 1
ATOM 1516 C CA . GLY A 1 198 ? -10.128 8.061 -3.907 1.00 96.19 198 GLY A CA 1
ATOM 1517 C C . GLY A 1 198 ? -10.243 9.408 -3.190 1.00 96.19 198 GLY A C 1
ATOM 1518 O O . GLY A 1 198 ? -9.366 9.763 -2.415 1.00 96.19 198 GLY A O 1
ATOM 1519 N N . LEU A 1 199 ? -11.306 10.168 -3.472 1.00 97.19 199 LEU A N 1
ATOM 1520 C CA . LEU A 1 199 ? -11.631 11.434 -2.798 1.00 97.19 199 LEU A CA 1
ATOM 1521 C C . LEU A 1 199 ? -12.666 11.260 -1.680 1.00 97.19 199 LEU A C 1
ATOM 1523 O O . LEU A 1 199 ? -12.856 12.150 -0.862 1.00 97.19 199 LEU A O 1
ATOM 1527 N N . THR A 1 200 ? -13.361 10.126 -1.671 1.00 97.81 200 THR A N 1
ATOM 1528 C CA . THR A 1 200 ? -14.427 9.796 -0.724 1.00 97.81 200 THR A CA 1
ATOM 1529 C C . THR A 1 200 ? -14.321 8.331 -0.325 1.00 97.81 200 THR A C 1
ATOM 1531 O O . THR A 1 200 ? -13.566 7.565 -0.931 1.00 97.81 200 THR A O 1
ATOM 1534 N N . GLY A 1 201 ? -15.094 7.918 0.675 1.00 98.25 201 GLY A N 1
ATOM 1535 C CA . GLY A 1 201 ? -15.180 6.526 1.100 1.00 98.25 201 GLY A CA 1
ATOM 1536 C C . GLY A 1 201 ? -16.553 6.159 1.647 1.00 98.25 201 GLY A C 1
ATOM 1537 O O . GLY A 1 201 ? -17.415 7.011 1.879 1.00 98.25 201 GLY A O 1
ATOM 1538 N N . ARG A 1 202 ? -16.765 4.863 1.860 1.00 98.62 202 ARG A N 1
ATOM 1539 C CA . ARG A 1 202 ? -17.927 4.336 2.577 1.00 98.62 202 ARG A CA 1
ATOM 1540 C C . ARG A 1 202 ? -17.482 3.242 3.533 1.00 98.62 202 ARG A C 1
ATOM 1542 O O . ARG A 1 202 ? -16.801 2.310 3.107 1.00 98.62 202 ARG A O 1
ATOM 1549 N N . VAL A 1 203 ? -17.901 3.329 4.792 1.00 98.75 203 VAL A N 1
ATOM 1550 C CA . VAL A 1 203 ? -17.696 2.245 5.759 1.00 98.75 203 VAL A CA 1
ATOM 1551 C C . VAL A 1 203 ? -18.463 1.006 5.292 1.00 98.75 203 VAL A C 1
ATOM 1553 O O . VAL A 1 203 ? -19.649 1.079 4.967 1.00 98.75 203 VAL A O 1
ATOM 1556 N N . ILE A 1 204 ? -17.772 -0.131 5.220 1.00 98.56 204 ILE A N 1
ATOM 1557 C CA . ILE A 1 204 ? -18.346 -1.437 4.853 1.00 98.56 204 ILE A CA 1
ATOM 1558 C C . ILE A 1 204 ? -18.343 -2.432 6.020 1.00 98.56 204 ILE A C 1
ATOM 1560 O O . ILE A 1 204 ? -19.029 -3.458 5.965 1.00 98.56 204 ILE A O 1
ATOM 1564 N N . SER A 1 205 ? -17.570 -2.141 7.068 1.00 98.44 205 SER A N 1
ATOM 1565 C CA . SER A 1 205 ? -17.532 -2.903 8.314 1.00 98.44 205 SER A CA 1
ATOM 1566 C C . SER A 1 205 ? -16.851 -2.086 9.412 1.00 98.44 205 SER A C 1
ATOM 1568 O O . SER A 1 205 ? -15.920 -1.337 9.118 1.00 98.44 205 SER A O 1
ATOM 1570 N N . SER A 1 206 ? -17.259 -2.298 10.661 1.00 98.06 206 SER A N 1
ATOM 1571 C CA . SER A 1 206 ? -16.596 -1.763 11.855 1.00 98.06 206 SER A CA 1
ATOM 1572 C C . SER A 1 206 ? -16.426 -2.890 12.869 1.00 98.06 206 SER A C 1
ATOM 1574 O O . SER A 1 206 ? -17.346 -3.687 13.050 1.00 98.06 206 SER A O 1
ATOM 1576 N N . GLY A 1 207 ? -15.245 -2.990 13.467 1.00 96.88 207 GLY A N 1
ATOM 1577 C CA . GLY A 1 207 ? -14.889 -3.985 14.476 1.00 96.88 207 GLY A CA 1
ATOM 1578 C C . GLY A 1 207 ? -14.545 -3.317 15.800 1.00 96.88 207 GLY A C 1
ATOM 1579 O O . GLY A 1 207 ? -14.078 -2.176 15.810 1.00 96.88 207 GLY A O 1
ATOM 1580 N N . ASP A 1 208 ? -14.775 -4.033 16.894 1.00 97.25 208 ASP A N 1
ATOM 1581 C CA . ASP A 1 208 ? -14.545 -3.545 18.253 1.00 97.25 208 ASP A CA 1
ATOM 1582 C C . ASP A 1 208 ? -13.040 -3.319 18.523 1.00 97.25 208 ASP A C 1
ATOM 1584 O O . ASP A 1 208 ? -12.231 -4.137 18.063 1.00 97.25 208 ASP A O 1
ATOM 1588 N N . PRO A 1 209 ? -12.637 -2.246 19.233 1.00 97.31 209 PRO A N 1
ATOM 1589 C CA . PRO A 1 209 ? -11.237 -1.980 19.577 1.00 97.31 209 PRO A CA 1
ATOM 1590 C C . PRO A 1 209 ? -10.557 -3.094 20.388 1.00 97.31 209 PRO A C 1
ATOM 1592 O O . PRO A 1 209 ? -9.331 -3.187 20.362 1.00 97.31 209 PRO A O 1
ATOM 1595 N N . GLU A 1 210 ? -11.317 -3.950 21.069 1.00 97.31 210 GLU A N 1
ATOM 1596 C CA . GLU A 1 210 ? -10.816 -5.084 21.854 1.00 97.31 210 GLU A CA 1
ATOM 1597 C C . GLU A 1 210 ? -10.676 -6.371 21.022 1.00 97.31 210 GLU A C 1
ATOM 1599 O O . GLU A 1 210 ? -10.172 -7.385 21.506 1.00 97.31 210 GLU A O 1
ATOM 1604 N N . THR A 1 211 ? -11.081 -6.353 19.745 1.00 97.06 211 THR A N 1
ATOM 1605 C CA . THR A 1 211 ? -10.962 -7.521 18.859 1.00 97.06 211 THR A CA 1
ATOM 1606 C C . THR A 1 211 ? -9.489 -7.809 18.552 1.00 97.06 211 THR A C 1
ATOM 1608 O O . THR A 1 211 ? -8.795 -6.972 17.974 1.00 97.06 211 THR A O 1
ATOM 1611 N N . THR A 1 212 ? -9.006 -9.017 18.853 1.00 97.38 212 THR A N 1
ATOM 1612 C CA . THR A 1 212 ? -7.594 -9.404 18.655 1.00 97.38 212 THR A CA 1
ATOM 1613 C C . THR A 1 212 ? -7.436 -10.764 17.962 1.00 97.38 212 THR A C 1
ATOM 1615 O O . THR A 1 212 ? -8.413 -11.483 17.731 1.00 97.38 212 THR A O 1
ATOM 1618 N N . GLY A 1 213 ? -6.198 -11.098 17.571 1.00 95.12 213 GLY A N 1
ATOM 1619 C CA . GLY A 1 213 ? -5.807 -12.421 17.067 1.00 95.12 213 GLY A CA 1
ATOM 1620 C C . GLY A 1 213 ? -6.708 -12.964 15.952 1.00 95.12 213 GLY A C 1
ATOM 1621 O O . GLY A 1 213 ? -7.039 -12.264 14.991 1.00 95.12 213 GLY A O 1
ATOM 1622 N N . ASP A 1 214 ? -7.146 -14.213 16.102 1.00 96.88 214 ASP A N 1
ATOM 1623 C CA . ASP A 1 214 ? -7.991 -14.908 15.125 1.00 96.88 214 ASP A CA 1
ATOM 1624 C C . ASP A 1 214 ? -9.337 -14.222 14.885 1.00 96.88 214 ASP A C 1
ATOM 1626 O O . ASP A 1 214 ? -9.869 -14.254 13.771 1.00 96.88 214 ASP A O 1
ATOM 1630 N N . GLN A 1 215 ? -9.916 -13.599 15.915 1.00 98.12 215 GLN A N 1
ATOM 1631 C CA . GLN A 1 215 ? -11.177 -12.875 15.770 1.00 98.12 215 GLN A CA 1
ATOM 1632 C C . GLN A 1 215 ? -10.988 -11.654 14.870 1.00 98.12 215 GLN A C 1
ATOM 1634 O O . GLN A 1 215 ? -11.804 -11.423 13.972 1.00 98.12 215 GLN A O 1
ATOM 1639 N N . LEU A 1 216 ? -9.874 -10.935 15.040 1.00 98.50 216 LEU A N 1
ATOM 1640 C CA . LEU A 1 216 ? -9.518 -9.797 14.198 1.00 98.50 216 LEU A CA 1
ATOM 1641 C C . LEU A 1 216 ? -9.236 -10.245 12.759 1.00 98.50 216 LEU A C 1
ATOM 1643 O O . LEU A 1 216 ? -9.761 -9.649 11.817 1.00 98.50 216 LEU A O 1
ATOM 1647 N N . GLN A 1 217 ? -8.503 -11.345 12.567 1.00 98.25 217 GLN A N 1
ATOM 1648 C CA . GLN A 1 217 ? -8.260 -11.910 11.236 1.00 98.25 217 GLN A CA 1
ATOM 1649 C C . GLN A 1 217 ? -9.562 -12.314 10.531 1.00 98.25 217 GLN A C 1
ATOM 1651 O O . GLN A 1 217 ? -9.752 -12.005 9.349 1.00 98.25 217 GLN A O 1
ATOM 1656 N N . LYS A 1 218 ? -10.486 -12.976 11.238 1.00 98.25 218 LYS A N 1
ATOM 1657 C CA . LYS A 1 218 ? -11.804 -13.362 10.702 1.00 98.25 218 LYS A CA 1
ATOM 1658 C C . LYS A 1 218 ? -12.651 -12.136 10.369 1.00 98.25 218 LYS A C 1
ATOM 1660 O O . LYS A 1 218 ? -13.285 -12.103 9.312 1.00 98.25 218 LYS A O 1
ATOM 1665 N N . PHE A 1 219 ? -12.654 -11.125 11.238 1.00 98.44 219 PHE A N 1
ATOM 1666 C CA . PHE A 1 219 ? -13.321 -9.850 10.984 1.00 98.44 219 PHE A CA 1
ATOM 1667 C C . PHE A 1 219 ? -12.803 -9.202 9.696 1.00 98.44 219 PHE A C 1
ATOM 1669 O O . PHE A 1 219 ? -13.599 -8.947 8.789 1.00 98.44 219 PHE A O 1
ATOM 1676 N N . LEU A 1 220 ? -11.485 -9.011 9.579 1.00 98.44 220 LEU A N 1
ATOM 1677 C CA . LEU A 1 220 ? -10.879 -8.384 8.407 1.00 98.44 220 LEU A CA 1
ATOM 1678 C C . LEU A 1 220 ? -11.116 -9.213 7.150 1.00 98.44 220 LEU A C 1
ATOM 1680 O O . LEU A 1 220 ? -11.550 -8.666 6.146 1.00 98.44 220 LEU A O 1
ATOM 1684 N N . SER A 1 221 ? -10.938 -10.532 7.198 1.00 98.00 221 SER A N 1
ATOM 1685 C CA . SER A 1 221 ? -11.164 -11.400 6.035 1.00 98.00 221 SER A CA 1
ATOM 1686 C C . SER A 1 221 ? -12.586 -11.265 5.482 1.00 98.00 221 SER A C 1
ATOM 1688 O O . SER A 1 221 ? -12.765 -11.109 4.272 1.00 98.00 221 SER A O 1
ATOM 1690 N N . ARG A 1 222 ? -13.599 -11.252 6.362 1.00 98.00 222 ARG A N 1
ATOM 1691 C CA . ARG A 1 222 ? -15.001 -11.032 5.967 1.00 98.00 222 ARG A CA 1
ATOM 1692 C C . ARG A 1 222 ? -15.233 -9.621 5.438 1.00 98.00 222 ARG A C 1
ATOM 1694 O O . ARG A 1 222 ? -15.901 -9.460 4.421 1.00 98.00 222 ARG A O 1
ATOM 1701 N N . ALA A 1 223 ? -14.695 -8.607 6.111 1.00 98.00 223 ALA A N 1
ATOM 1702 C CA . ALA A 1 223 ? -14.868 -7.213 5.717 1.00 98.00 223 ALA A CA 1
ATOM 1703 C C . ALA A 1 223 ? -14.218 -6.915 4.356 1.00 98.00 223 ALA A C 1
ATOM 1705 O O . ALA A 1 223 ? -14.856 -6.326 3.487 1.00 98.00 223 ALA A O 1
ATOM 1706 N N . LEU A 1 224 ? -12.990 -7.390 4.132 1.00 97.75 224 LEU A N 1
ATOM 1707 C CA . LEU A 1 224 ? -12.277 -7.274 2.859 1.00 97.75 224 LEU A CA 1
ATOM 1708 C C . LEU A 1 224 ? -12.989 -8.042 1.737 1.00 97.75 224 LEU A C 1
ATOM 1710 O O . LEU A 1 224 ? -12.991 -7.586 0.599 1.00 97.75 224 LEU A O 1
ATOM 1714 N N . GLY A 1 225 ? -13.654 -9.160 2.048 1.00 97.06 225 GLY A N 1
ATOM 1715 C CA . GLY A 1 225 ? -14.496 -9.890 1.093 1.00 97.06 225 GLY A CA 1
ATOM 1716 C C . GLY A 1 225 ? -15.720 -9.107 0.594 1.00 97.06 225 GLY A C 1
ATOM 1717 O O . GLY A 1 225 ? -16.256 -9.433 -0.461 1.00 97.06 225 GLY A O 1
ATOM 1718 N N . ARG A 1 226 ? -16.149 -8.056 1.308 1.00 96.94 226 ARG A N 1
ATOM 1719 C CA . ARG A 1 226 ? -17.250 -7.164 0.891 1.00 96.94 226 ARG A CA 1
ATOM 1720 C C . ARG A 1 226 ? -16.796 -6.029 -0.028 1.00 96.94 226 ARG A C 1
ATOM 1722 O O . ARG A 1 226 ? -17.646 -5.313 -0.557 1.00 96.94 226 ARG A O 1
ATOM 1729 N N . HIS A 1 227 ? -15.486 -5.821 -0.180 1.00 97.44 227 HIS A N 1
ATOM 1730 C CA . HIS A 1 227 ? -14.939 -4.749 -1.008 1.00 97.44 227 HIS A CA 1
ATOM 1731 C C . HIS A 1 227 ? -15.268 -4.969 -2.481 1.00 97.44 227 HIS A C 1
ATOM 1733 O O . HIS A 1 227 ? -15.056 -6.050 -3.028 1.00 97.44 227 HIS A O 1
ATOM 1739 N N . GLN A 1 228 ? -15.747 -3.916 -3.135 1.00 96.12 228 GLN A N 1
ATOM 1740 C CA . GLN A 1 228 ? -16.072 -3.934 -4.556 1.00 96.12 228 GLN A CA 1
ATOM 1741 C C . GLN A 1 228 ? -15.079 -3.045 -5.315 1.00 96.12 228 GLN A C 1
ATOM 1743 O O . GLN A 1 228 ? -15.286 -1.830 -5.408 1.00 96.12 228 GLN A O 1
ATOM 1748 N N . PRO A 1 229 ? -13.980 -3.615 -5.846 1.00 92.56 229 PRO A N 1
ATOM 1749 C CA . PRO A 1 229 ? -12.972 -2.842 -6.556 1.00 92.56 229 PRO A CA 1
ATOM 1750 C C . PRO A 1 229 ? -13.515 -2.272 -7.869 1.00 92.56 229 PRO A C 1
ATOM 1752 O O . PRO A 1 229 ? -14.292 -2.912 -8.584 1.00 92.56 229 PRO A O 1
ATOM 1755 N N . SER A 1 230 ? -13.042 -1.078 -8.232 1.00 92.31 230 SER A N 1
ATOM 1756 C CA . SER A 1 230 ? -13.345 -0.480 -9.533 1.00 92.31 230 SER A CA 1
ATOM 1757 C C . SER A 1 230 ? -12.843 -1.368 -10.672 1.00 92.31 230 SER A C 1
ATOM 1759 O O . SER A 1 230 ? -11.673 -1.752 -10.711 1.00 92.31 230 SER A O 1
ATOM 1761 N N . ARG A 1 231 ? -13.720 -1.633 -11.643 1.00 92.75 231 ARG A N 1
ATOM 1762 C CA . ARG A 1 231 ? -13.402 -2.395 -12.862 1.00 92.75 231 ARG A CA 1
ATOM 1763 C C . ARG A 1 231 ? -12.962 -1.512 -14.031 1.00 92.75 231 ARG A C 1
ATOM 1765 O O . ARG A 1 231 ? -12.693 -2.026 -15.111 1.00 92.75 231 ARG A O 1
ATOM 1772 N N . LEU A 1 232 ? -12.884 -0.194 -13.828 1.00 92.12 232 LEU A N 1
ATOM 1773 C CA . LEU A 1 232 ? -12.470 0.733 -14.877 1.00 92.12 232 LEU A CA 1
ATOM 1774 C C . LEU A 1 232 ? -11.019 0.463 -15.287 1.00 92.12 232 LEU A C 1
ATOM 1776 O O . LEU A 1 232 ? -10.132 0.294 -14.442 1.00 92.12 232 LEU A O 1
ATOM 1780 N N . THR A 1 233 ? -10.768 0.484 -16.593 1.00 89.44 233 THR A N 1
ATOM 1781 C CA . THR A 1 233 ? -9.405 0.567 -17.127 1.00 89.44 233 THR A CA 1
ATOM 1782 C C . THR A 1 233 ? -8.793 1.931 -16.805 1.00 89.44 233 THR A C 1
ATOM 1784 O O . THR A 1 233 ? -9.501 2.878 -16.463 1.00 89.44 233 THR A O 1
ATOM 1787 N N . TYR A 1 234 ? -7.473 2.063 -16.954 1.00 85.38 234 TYR A N 1
ATOM 1788 C CA . TYR A 1 234 ? -6.778 3.337 -16.745 1.00 85.38 234 TYR A CA 1
ATOM 1789 C C . TYR A 1 234 ? -7.408 4.488 -17.554 1.00 85.38 234 TYR A C 1
ATOM 1791 O O . TYR A 1 234 ? -7.707 5.554 -17.014 1.00 85.38 234 TYR A O 1
ATOM 1799 N N . THR A 1 235 ? -7.681 4.251 -18.841 1.00 88.94 235 THR A N 1
ATOM 1800 C CA . THR A 1 235 ? -8.277 5.254 -19.734 1.00 88.94 235 THR A CA 1
ATOM 1801 C C . THR A 1 235 ? -9.699 5.615 -19.310 1.00 88.94 235 THR A C 1
ATOM 1803 O O . THR A 1 235 ? -10.022 6.800 -19.212 1.00 88.94 235 THR A O 1
ATOM 1806 N N . GLN A 1 236 ? -10.529 4.612 -19.003 1.00 94.25 236 GLN A N 1
ATOM 1807 C CA . GLN A 1 236 ? -11.904 4.827 -18.541 1.00 94.25 236 GLN A CA 1
ATOM 1808 C C . GLN A 1 236 ? -11.937 5.590 -17.214 1.00 94.25 236 GLN A C 1
ATOM 1810 O O . GLN A 1 236 ? -12.719 6.526 -17.067 1.00 94.25 236 GLN A O 1
ATOM 1815 N N . HIS A 1 237 ? -11.058 5.236 -16.273 1.00 93.44 237 HIS A N 1
ATOM 1816 C CA . HIS A 1 237 ? -10.913 5.929 -14.998 1.00 93.44 237 HIS A CA 1
ATOM 1817 C C . HIS A 1 237 ? -10.565 7.406 -15.218 1.00 93.44 237 HIS A C 1
ATOM 1819 O O . HIS A 1 237 ? -11.248 8.285 -14.696 1.00 93.44 237 HIS A O 1
ATOM 1825 N N . GLY A 1 238 ? -9.564 7.694 -16.057 1.00 91.69 238 GLY A N 1
ATOM 1826 C CA . GLY A 1 238 ? -9.157 9.068 -16.355 1.00 91.69 238 GLY A CA 1
ATOM 1827 C C . GLY A 1 238 ? -10.244 9.901 -17.045 1.00 91.69 238 GLY A C 1
ATOM 1828 O O . GLY A 1 238 ? -10.376 11.090 -16.760 1.00 91.69 238 GLY A O 1
ATOM 1829 N N . GLN A 1 239 ? -11.030 9.303 -17.945 1.00 94.56 239 GLN A N 1
ATOM 1830 C CA . GLN A 1 239 ? -12.162 9.972 -18.598 1.00 94.56 239 GLN A CA 1
ATOM 1831 C C . GLN A 1 239 ? -13.330 10.207 -17.632 1.00 94.56 239 GLN A C 1
ATOM 1833 O O . GLN A 1 239 ? -13.913 11.289 -17.624 1.00 94.56 239 GLN A O 1
ATOM 1838 N N . ALA A 1 240 ? -13.673 9.213 -16.809 1.00 95.50 240 ALA A N 1
ATOM 1839 C CA . ALA A 1 240 ? -14.731 9.329 -15.812 1.00 95.50 240 ALA A CA 1
ATOM 1840 C C . ALA A 1 240 ? -14.392 10.393 -14.758 1.00 95.50 240 ALA A C 1
ATOM 1842 O O . ALA A 1 240 ? -15.237 11.232 -14.466 1.00 95.50 240 ALA A O 1
ATOM 1843 N N . GLY A 1 241 ? -13.147 10.426 -14.271 1.00 95.00 241 GLY A N 1
ATOM 1844 C CA . GLY A 1 241 ? -12.696 11.436 -13.311 1.00 95.00 241 GLY A CA 1
ATOM 1845 C C . GLY A 1 241 ? -12.774 12.854 -13.876 1.00 95.00 241 GLY A C 1
ATOM 1846 O O . GLY A 1 241 ? -13.290 13.749 -13.214 1.00 95.00 241 GLY A O 1
ATOM 1847 N N . ARG A 1 242 ? -12.362 13.049 -15.140 1.00 95.00 242 ARG A N 1
ATOM 1848 C CA . ARG A 1 242 ? -12.498 14.341 -15.837 1.00 95.00 242 ARG A CA 1
ATOM 1849 C C . ARG A 1 242 ? -13.952 14.793 -15.955 1.00 95.00 242 ARG A C 1
ATOM 1851 O O . ARG A 1 242 ? -14.236 15.944 -15.649 1.00 95.00 242 ARG A O 1
ATOM 1858 N N . ARG A 1 243 ? -14.859 13.896 -16.360 1.00 95.88 243 ARG A N 1
ATOM 1859 C CA . ARG A 1 243 ? -16.300 14.195 -16.457 1.00 95.88 243 ARG A CA 1
ATOM 1860 C C . ARG A 1 243 ? -16.922 14.521 -15.100 1.00 95.88 243 ARG A C 1
ATOM 1862 O O . ARG A 1 243 ? -17.768 15.396 -15.024 1.00 95.88 243 ARG A O 1
ATOM 1869 N N . ALA A 1 244 ? -16.478 13.846 -14.044 1.00 94.62 244 ALA A N 1
ATOM 1870 C CA . ALA A 1 244 ? -16.951 14.067 -12.682 1.00 94.62 244 ALA A CA 1
ATOM 1871 C C . ALA A 1 244 ? -16.298 15.278 -11.985 1.00 94.62 244 ALA A C 1
ATOM 1873 O O . ALA A 1 244 ? -16.574 15.516 -10.815 1.00 94.62 244 ALA A O 1
ATOM 1874 N N . GLY A 1 245 ? -15.377 15.996 -12.644 1.00 95.38 245 GLY A N 1
ATOM 1875 C CA . GLY A 1 245 ? -14.611 17.074 -12.011 1.00 95.38 245 GLY A CA 1
ATOM 1876 C C . GLY A 1 245 ? -13.686 16.608 -10.876 1.00 95.38 245 GLY A C 1
ATOM 1877 O O . GLY A 1 245 ? -13.150 17.438 -10.145 1.00 95.38 245 GLY A O 1
ATOM 1878 N N . ALA A 1 246 ? -13.464 15.299 -10.727 1.00 94.56 246 ALA A N 1
ATOM 1879 C CA . ALA A 1 246 ? -12.653 14.733 -9.659 1.00 94.56 246 ALA A CA 1
ATOM 1880 C C . ALA A 1 246 ? -11.173 15.075 -9.882 1.00 94.56 246 ALA A C 1
ATOM 1882 O O . ALA A 1 246 ? -10.561 14.647 -10.866 1.00 94.56 246 ALA A O 1
ATOM 1883 N N . ARG A 1 247 ? -10.589 15.849 -8.961 1.00 90.94 247 ARG A N 1
ATOM 1884 C CA . ARG A 1 247 ? -9.187 16.273 -9.021 1.00 90.94 247 ARG A CA 1
ATOM 1885 C C . ARG A 1 247 ? -8.481 15.991 -7.703 1.00 90.94 247 ARG A C 1
ATOM 1887 O O . ARG A 1 247 ? -8.870 16.511 -6.664 1.00 90.94 247 ARG A O 1
ATOM 1894 N N . TRP A 1 248 ? -7.418 15.194 -7.774 1.00 92.19 248 TRP A N 1
ATOM 1895 C CA . TRP A 1 248 ? -6.467 15.051 -6.678 1.00 92.19 248 TRP A CA 1
ATOM 1896 C C . TRP A 1 248 ? -5.536 16.262 -6.634 1.00 92.19 248 TRP A C 1
ATOM 1898 O O . TRP A 1 248 ? -5.027 16.687 -7.674 1.00 92.19 248 TRP A O 1
ATOM 1908 N N . GLN A 1 249 ? -5.302 16.787 -5.436 1.00 91.69 249 GLN A N 1
ATOM 1909 C CA . GLN A 1 249 ? -4.308 17.821 -5.176 1.00 91.69 249 GLN A CA 1
ATOM 1910 C C . GLN A 1 249 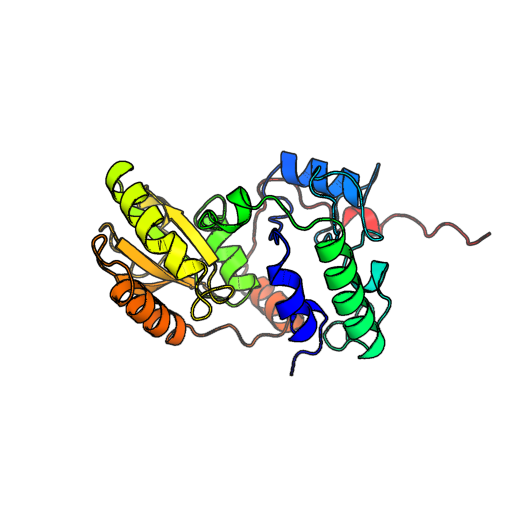? -3.211 17.211 -4.304 1.00 91.69 249 GLN A C 1
ATOM 1912 O O . GLN A 1 249 ? -3.476 16.764 -3.187 1.00 91.69 249 GLN A O 1
ATOM 1917 N N . SER A 1 250 ? -1.998 17.148 -4.846 1.00 92.00 250 SER A N 1
ATOM 1918 C CA . SER A 1 250 ? -0.826 16.660 -4.124 1.00 92.00 250 SER A CA 1
ATOM 1919 C C . SER A 1 250 ? -0.278 17.730 -3.184 1.00 92.00 250 SER A C 1
ATOM 1921 O O . SER A 1 250 ? -0.414 18.924 -3.454 1.00 92.00 250 SER A O 1
ATOM 1923 N N . LYS A 1 251 ? 0.372 17.313 -2.090 1.00 93.62 251 LYS A N 1
ATOM 1924 C CA . LYS A 1 251 ? 0.982 18.250 -1.125 1.00 93.62 251 LYS A CA 1
ATOM 1925 C C . LYS A 1 251 ? 2.178 19.014 -1.697 1.00 93.62 251 LYS A C 1
ATOM 1927 O O . LYS A 1 251 ? 2.480 20.113 -1.246 1.00 93.62 251 LYS A O 1
ATOM 1932 N N . THR A 1 252 ? 2.852 18.453 -2.696 1.00 89.50 252 THR A N 1
ATOM 1933 C CA . THR A 1 252 ? 3.921 19.118 -3.448 1.00 89.50 252 THR A CA 1
ATOM 1934 C C . THR A 1 252 ? 3.571 19.190 -4.942 1.00 89.50 252 THR A C 1
ATOM 1936 O O . THR A 1 252 ? 2.733 18.414 -5.416 1.00 89.50 252 THR A O 1
ATOM 1939 N N . PRO A 1 253 ? 4.170 20.115 -5.718 1.00 87.81 253 PRO A N 1
ATOM 1940 C CA . PRO A 1 253 ? 3.849 20.271 -7.134 1.00 87.81 253 PRO A CA 1
ATOM 1941 C C . PRO A 1 253 ? 4.112 19.005 -7.961 1.00 87.81 253 PRO A C 1
ATOM 1943 O O . PRO A 1 253 ? 5.210 18.445 -7.945 1.00 87.81 253 PRO A O 1
ATOM 1946 N N . ASN A 1 254 ? 3.123 18.595 -8.757 1.00 85.44 254 ASN A N 1
ATOM 1947 C CA . ASN A 1 254 ? 3.287 17.508 -9.718 1.00 85.44 254 ASN A CA 1
ATOM 1948 C C . ASN A 1 254 ? 4.164 17.966 -10.895 1.00 85.44 254 ASN A C 1
ATOM 1950 O O . ASN A 1 254 ? 3.799 18.877 -11.639 1.00 85.44 254 ASN A O 1
ATOM 1954 N N . THR A 1 255 ? 5.306 17.303 -11.083 1.00 83.62 255 THR A N 1
ATOM 1955 C CA . THR A 1 255 ? 6.304 17.669 -12.102 1.00 83.62 255 THR A CA 1
ATOM 1956 C C . THR A 1 255 ? 6.426 16.667 -13.260 1.00 83.62 255 THR A C 1
ATOM 1958 O O . THR A 1 255 ? 7.197 16.908 -14.188 1.00 83.62 255 THR A O 1
ATOM 1961 N N . ASP A 1 256 ? 5.609 15.604 -13.299 1.00 74.69 256 ASP A N 1
ATOM 1962 C CA . ASP A 1 256 ? 5.681 14.511 -14.298 1.00 74.69 256 ASP A CA 1
ATOM 1963 C C . ASP A 1 256 ? 5.508 14.998 -15.751 1.00 74.69 256 ASP A C 1
ATOM 1965 O O . ASP A 1 256 ? 5.992 14.379 -16.701 1.00 74.69 256 ASP A O 1
ATOM 1969 N N . ARG A 1 257 ? 4.828 16.134 -15.953 1.00 64.06 257 ARG A N 1
ATOM 1970 C CA . ARG A 1 257 ? 4.610 16.727 -17.284 1.00 64.06 257 ARG A CA 1
ATOM 1971 C C . ARG A 1 257 ? 5.711 17.689 -17.729 1.00 64.06 257 ARG A C 1
ATOM 1973 O O . ARG A 1 257 ? 5.788 17.970 -18.921 1.00 64.06 257 ARG A O 1
ATOM 1980 N N . LEU A 1 258 ? 6.580 18.143 -16.824 1.00 64.50 258 LEU A N 1
ATOM 1981 C CA . LEU A 1 258 ? 7.624 19.126 -17.139 1.00 64.50 258 LEU A CA 1
ATOM 1982 C C . LEU A 1 258 ? 8.767 18.522 -17.973 1.00 64.50 258 LEU A C 1
ATOM 1984 O O . LEU A 1 258 ? 9.370 19.212 -18.788 1.00 64.50 258 LEU A O 1
ATOM 1988 N N . ASN A 1 259 ? 9.011 17.210 -17.865 1.00 52.91 259 ASN A N 1
ATOM 1989 C CA . ASN A 1 259 ? 10.027 16.523 -18.675 1.00 52.91 259 ASN A CA 1
ATOM 1990 C C . ASN A 1 259 ? 9.610 16.305 -20.146 1.00 52.91 259 ASN A C 1
ATOM 1992 O O . ASN A 1 259 ? 10.468 16.008 -20.977 1.00 52.91 259 ASN A O 1
ATOM 1996 N N . ARG A 1 260 ? 8.323 16.461 -20.509 1.00 50.78 260 ARG A N 1
ATOM 1997 C CA . ARG A 1 260 ? 7.829 16.213 -21.884 1.00 50.78 260 ARG A CA 1
ATOM 1998 C C . ARG A 1 260 ? 8.220 17.299 -22.898 1.00 50.78 260 ARG A C 1
ATOM 2000 O O . ARG A 1 260 ? 8.002 17.097 -24.086 1.00 50.78 260 ARG A O 1
ATOM 2007 N N . GLY A 1 261 ? 8.795 18.413 -22.440 1.00 40.53 261 GLY A N 1
ATOM 2008 C CA . GLY A 1 261 ? 9.247 19.526 -23.281 1.00 40.53 261 GLY A CA 1
ATOM 2009 C C . GLY A 1 261 ? 10.741 19.526 -23.628 1.00 40.53 261 GLY A C 1
ATOM 2010 O O . GLY A 1 261 ? 11.185 20.434 -24.322 1.00 40.53 261 GLY A O 1
ATOM 2011 N N . ARG A 1 262 ? 11.549 18.557 -23.161 1.00 42.12 262 ARG A N 1
ATOM 2012 C CA . ARG A 1 262 ? 12.983 18.522 -23.504 1.00 42.12 262 ARG A CA 1
ATOM 2013 C C . ARG A 1 262 ? 13.182 17.971 -24.929 1.00 42.12 262 ARG A C 1
ATOM 2015 O O . ARG A 1 262 ? 12.743 16.846 -25.186 1.00 42.12 262 ARG A O 1
ATOM 2022 N N . PRO A 1 263 ? 13.858 18.700 -25.842 1.00 36.94 263 PRO A N 1
ATOM 2023 C CA . PRO A 1 263 ? 14.176 18.181 -27.165 1.00 36.94 263 PRO A CA 1
ATOM 2024 C C . PRO A 1 263 ? 14.982 16.887 -27.031 1.00 36.94 263 PRO A C 1
ATOM 2026 O O . PRO A 1 263 ? 15.912 16.796 -26.223 1.00 36.94 263 PRO A O 1
ATOM 2029 N N . ARG A 1 264 ? 14.623 15.868 -27.819 1.00 41.09 264 ARG A N 1
ATOM 2030 C CA . ARG A 1 264 ? 15.428 14.649 -27.945 1.00 41.09 264 ARG A CA 1
ATOM 2031 C C . ARG A 1 264 ? 16.832 15.062 -28.387 1.00 41.09 264 ARG A C 1
ATOM 2033 O O . ARG A 1 264 ? 16.986 15.593 -29.481 1.00 41.09 264 ARG A O 1
ATOM 2040 N N . ARG A 1 265 ? 17.849 14.818 -27.551 1.00 39.88 265 ARG A N 1
ATOM 2041 C CA . ARG A 1 265 ? 19.247 14.949 -27.982 1.00 39.88 265 ARG A CA 1
ATOM 2042 C C . ARG A 1 265 ? 19.448 14.072 -29.228 1.00 39.88 265 ARG A C 1
ATOM 2044 O O . ARG A 1 265 ? 19.034 12.907 -29.181 1.00 39.88 265 ARG A O 1
ATOM 2051 N N . PRO A 1 266 ? 20.053 14.594 -30.311 1.00 37.59 266 PRO A N 1
ATOM 2052 C CA . PRO A 1 266 ? 20.417 13.773 -31.455 1.00 37.59 266 PRO A CA 1
ATOM 2053 C C . PRO A 1 266 ? 21.302 12.629 -30.965 1.00 37.59 266 PRO A C 1
ATOM 2055 O O . PRO A 1 266 ? 22.207 12.847 -30.154 1.00 37.59 266 PRO A O 1
ATOM 2058 N N . ARG A 1 267 ? 21.011 11.407 -31.413 1.00 46.31 267 ARG A N 1
ATOM 2059 C CA . ARG A 1 267 ? 21.932 10.285 -31.229 1.00 46.31 267 ARG A CA 1
ATOM 2060 C C . ARG A 1 267 ? 23.216 10.639 -31.984 1.00 46.31 267 ARG A C 1
ATOM 2062 O O . ARG A 1 267 ? 23.134 10.929 -33.173 1.00 46.31 267 ARG A O 1
ATOM 2069 N N . ARG A 1 268 ? 24.339 10.691 -31.267 1.00 42.06 268 ARG A N 1
ATOM 2070 C CA . ARG A 1 268 ? 25.671 10.586 -31.868 1.00 42.06 268 ARG A CA 1
ATOM 2071 C C . ARG A 1 268 ? 25.997 9.114 -32.036 1.00 42.06 268 ARG A C 1
ATOM 2073 O O . ARG A 1 268 ? 25.562 8.344 -31.146 1.00 42.06 268 ARG A O 1
#